Protein AF-A0A1Z1WR73-F1 (afdb_monomer_lite)

Secondary structure (DSSP, 8-state):
----S----B--EEETTEEEE-PBPPTTS-TTT---SS-----SS--HHHHHHHHHHHHH---SS-----------HHHHHHHHHHHHHHHHHHHHHHHHHHHHHHHHHHHHHHHHHHHHHHHHHHHHHHTT----HHHHHHHHHHHHHHHHHHHHHHHHHHHHHHHHHHS-SSTTSTT----------PPPPPPP--------

Structure (mmCIF, N/CA/C/O backbone):
data_AF-A0A1Z1WR73-F1
#
_entry.id   AF-A0A1Z1WR73-F1
#
loop_
_atom_site.group_PDB
_atom_site.id
_atom_site.type_symbol
_atom_site.label_atom_id
_atom_site.label_alt_id
_atom_site.label_comp_id
_atom_site.label_asym_id
_atom_site.label_entity_id
_atom_site.label_seq_id
_atom_site.pdbx_PDB_ins_code
_atom_site.Cartn_x
_atom_site.Cartn_y
_atom_site.Cartn_z
_atom_site.occupancy
_atom_site.B_iso_or_equiv
_atom_site.auth_seq_id
_atom_site.auth_comp_id
_atom_site.auth_asym_id
_atom_site.auth_atom_id
_atom_site.pdbx_PDB_model_num
ATOM 1 N N . MET A 1 1 ? -44.152 3.323 48.219 1.00 34.50 1 MET A N 1
ATOM 2 C CA . MET A 1 1 ? -44.932 2.069 48.330 1.00 34.50 1 MET A CA 1
ATOM 3 C C . MET A 1 1 ? -43.983 0.937 48.699 1.00 34.50 1 MET A C 1
ATOM 5 O O . MET A 1 1 ? -43.088 0.639 47.923 1.00 34.50 1 MET A O 1
ATOM 9 N N . ARG A 1 2 ? -44.115 0.376 49.908 1.00 41.53 2 ARG A N 1
ATOM 10 C CA . ARG A 1 2 ? -43.398 -0.833 50.347 1.00 41.53 2 ARG A CA 1
ATOM 11 C C . ARG A 1 2 ? -44.142 -2.055 49.806 1.00 41.53 2 ARG A C 1
ATOM 13 O O . ARG A 1 2 ? -45.335 -2.171 50.062 1.00 41.53 2 ARG A O 1
ATOM 20 N N . ALA A 1 3 ? -43.446 -2.950 49.111 1.00 36.38 3 ALA A N 1
ATOM 21 C CA . ALA A 1 3 ? -43.936 -4.287 48.792 1.00 36.38 3 ALA A CA 1
ATOM 22 C C . ALA A 1 3 ? -43.135 -5.305 49.616 1.00 36.38 3 ALA A C 1
ATOM 24 O O . ALA A 1 3 ? -41.906 -5.333 49.559 1.00 36.38 3 ALA A O 1
ATOM 25 N N . ALA A 1 4 ? -43.837 -6.099 50.419 1.00 39.69 4 ALA A N 1
ATOM 26 C CA . ALA A 1 4 ? -43.298 -7.245 51.139 1.00 39.69 4 ALA A CA 1
ATOM 27 C C . ALA A 1 4 ? -43.519 -8.517 50.302 1.00 39.69 4 ALA A C 1
ATOM 29 O O . ALA A 1 4 ? -44.602 -8.675 49.745 1.00 39.69 4 ALA A O 1
ATOM 30 N N . GLY A 1 5 ? -42.537 -9.434 50.265 1.00 36.72 5 GLY A N 1
ATOM 31 C CA . GLY A 1 5 ? -42.826 -10.843 49.944 1.00 36.72 5 GLY A CA 1
ATOM 32 C C . GLY A 1 5 ? -41.921 -11.604 48.966 1.00 36.72 5 GLY A C 1
ATOM 33 O O . GLY A 1 5 ? -42.451 -12.291 48.106 1.00 36.72 5 GLY A O 1
ATOM 34 N N . ARG A 1 6 ? -40.592 -11.505 49.107 1.00 37.00 6 ARG A N 1
ATOM 35 C CA . ARG A 1 6 ? -39.539 -12.539 48.907 1.00 37.00 6 ARG A CA 1
ATOM 36 C C . ARG A 1 6 ? -38.231 -11.762 48.821 1.00 37.00 6 ARG A C 1
ATOM 38 O O . ARG A 1 6 ? -37.952 -11.139 47.804 1.00 37.00 6 ARG A O 1
ATOM 45 N N . ALA A 1 7 ? -37.474 -11.696 49.914 1.00 48.28 7 ALA A N 1
ATOM 46 C CA . ALA A 1 7 ? -36.213 -10.960 49.942 1.00 48.28 7 ALA A CA 1
ATOM 47 C C . ALA A 1 7 ? -35.139 -11.743 49.171 1.00 48.28 7 ALA A C 1
ATOM 49 O O . ALA A 1 7 ? -34.208 -12.292 49.757 1.00 48.28 7 ALA A O 1
ATOM 50 N N . GLU A 1 8 ? -35.285 -11.835 47.850 1.00 59.50 8 GLU A N 1
ATOM 51 C CA . GLU A 1 8 ? -34.163 -12.157 46.985 1.00 59.50 8 GLU A CA 1
ATOM 52 C C . GLU A 1 8 ? -33.174 -11.013 47.146 1.00 59.50 8 GLU A C 1
ATOM 54 O O . GLU A 1 8 ? -33.384 -9.895 46.676 1.00 59.50 8 GLU A O 1
ATOM 59 N N . ARG A 1 9 ? -32.139 -11.277 47.940 1.00 66.56 9 ARG A N 1
ATOM 60 C CA . ARG A 1 9 ? -31.030 -10.361 48.168 1.00 66.56 9 ARG A CA 1
ATOM 61 C C . ARG A 1 9 ? -30.453 -10.056 46.796 1.00 66.56 9 ARG A C 1
ATOM 63 O O . ARG A 1 9 ? -29.933 -10.962 46.163 1.00 66.56 9 ARG A O 1
ATOM 70 N N . ARG A 1 10 ? -30.602 -8.829 46.312 1.00 72.06 10 ARG A N 1
ATOM 71 C CA . ARG A 1 10 ? -30.098 -8.394 45.008 1.00 72.06 10 ARG A CA 1
ATOM 72 C C . ARG A 1 10 ? -29.261 -7.146 45.208 1.00 72.06 10 ARG A C 1
ATOM 74 O O . ARG A 1 10 ? -29.621 -6.287 46.012 1.00 72.06 10 ARG A O 1
ATOM 81 N N . VAL A 1 11 ? -28.147 -7.058 44.496 1.00 72.44 11 VAL A N 1
ATOM 82 C CA . VAL A 1 11 ? -27.264 -5.887 44.526 1.00 72.44 11 VAL A CA 1
ATOM 83 C C . VAL A 1 11 ? -27.417 -5.177 43.196 1.00 72.44 11 VAL A C 1
ATOM 85 O O . VAL A 1 11 ? -27.107 -5.753 42.161 1.00 72.44 11 VAL A O 1
ATOM 88 N N . ALA A 1 12 ? -27.933 -3.949 43.215 1.00 75.25 12 ALA A N 1
ATOM 89 C CA . ALA A 1 12 ? -28.059 -3.145 42.007 1.00 75.25 12 ALA A CA 1
ATOM 90 C C . ALA A 1 12 ? -26.709 -2.503 41.662 1.00 75.25 12 ALA A C 1
ATOM 92 O O . ALA A 1 12 ? -26.135 -1.773 42.468 1.00 75.25 12 ALA A O 1
ATOM 93 N N . ILE A 1 13 ? -26.229 -2.767 40.452 1.00 73.69 13 ILE A N 1
ATOM 94 C CA . ILE A 1 13 ? -25.059 -2.136 39.849 1.00 73.69 13 ILE A CA 1
ATOM 95 C C . ILE A 1 13 ? -25.576 -0.958 39.027 1.00 73.69 13 ILE A C 1
ATOM 97 O O . ILE A 1 13 ? -26.294 -1.141 38.039 1.00 73.69 13 ILE A O 1
ATOM 101 N N . VAL A 1 14 ? -25.250 0.250 39.475 1.00 77.12 14 VAL A N 1
ATOM 102 C CA . VAL A 1 14 ? -25.703 1.504 38.870 1.00 77.12 14 VAL A CA 1
ATOM 103 C C . VAL A 1 14 ? -24.523 2.170 38.180 1.00 77.12 14 VAL A C 1
ATOM 105 O O . VAL A 1 14 ? -23.493 2.387 38.813 1.00 77.12 14 VAL A O 1
ATOM 108 N N . LEU A 1 15 ? -24.692 2.505 36.904 1.00 74.69 15 LEU A N 1
ATOM 109 C CA . LEU A 1 15 ? -23.742 3.289 36.121 1.00 74.69 15 LEU A CA 1
ATOM 110 C C . LEU A 1 15 ? -24.461 4.555 35.651 1.00 74.69 15 LEU A C 1
ATOM 112 O O . LEU A 1 15 ? -25.547 4.463 35.080 1.00 74.69 15 LEU A O 1
ATOM 116 N N . ASP A 1 16 ? -23.911 5.725 35.975 1.00 74.62 16 ASP A N 1
ATOM 117 C CA . ASP A 1 16 ? -24.470 7.039 35.615 1.00 74.62 16 ASP A CA 1
ATOM 118 C C . ASP A 1 16 ? -25.960 7.212 35.977 1.00 74.62 16 ASP A C 1
ATOM 120 O O . ASP A 1 16 ? -26.761 7.774 35.234 1.00 74.62 16 ASP A O 1
ATOM 124 N N . GLY A 1 17 ? -26.364 6.674 37.134 1.00 74.56 17 GLY A N 1
ATOM 125 C CA . GLY A 1 17 ? -27.748 6.732 37.618 1.00 74.56 17 GLY A CA 1
ATOM 126 C C . GLY A 1 17 ? -28.708 5.717 36.981 1.00 74.56 17 GLY A C 1
ATOM 127 O O . GLY A 1 17 ? -29.866 5.643 37.394 1.00 74.56 17 GLY A O 1
ATOM 128 N N . LYS A 1 18 ? -28.248 4.887 36.035 1.00 75.25 18 LYS A N 1
ATOM 129 C CA . LYS A 1 18 ? -29.030 3.807 35.419 1.00 75.25 18 LYS A CA 1
ATOM 130 C C . LYS A 1 18 ? -28.641 2.448 36.001 1.00 75.25 18 LYS A C 1
ATOM 132 O O . LYS A 1 18 ? -27.466 2.101 36.078 1.00 75.25 18 LYS A O 1
ATOM 137 N N . VAL A 1 19 ? -29.633 1.652 36.400 1.00 76.75 19 VAL A N 1
ATOM 138 C CA . VAL A 1 19 ? -29.406 0.269 36.852 1.00 76.75 19 VAL A CA 1
ATOM 139 C C . VAL A 1 19 ? -29.045 -0.583 35.633 1.00 76.75 19 VAL A C 1
ATOM 141 O O . VAL A 1 19 ? -29.893 -0.799 34.770 1.00 76.75 19 VAL A O 1
ATOM 144 N N . ILE A 1 20 ? -27.793 -1.043 35.556 1.00 75.81 20 ILE A N 1
ATOM 145 C CA . ILE A 1 20 ? -27.298 -1.911 34.473 1.00 75.81 20 ILE A CA 1
ATOM 146 C C . ILE A 1 20 ? -27.651 -3.369 34.770 1.00 75.81 20 ILE A C 1
ATOM 148 O O . ILE A 1 20 ? -28.111 -4.095 33.895 1.00 75.81 20 ILE A O 1
ATOM 152 N N . SER A 1 21 ? -27.471 -3.804 36.019 1.00 71.81 21 SER A N 1
ATOM 153 C CA . SER A 1 21 ? -27.856 -5.148 36.443 1.00 71.81 21 SER A CA 1
ATOM 154 C C . SER A 1 21 ? -28.183 -5.196 37.930 1.00 71.81 21 SER A C 1
ATOM 156 O O . SER A 1 21 ? -27.634 -4.433 38.721 1.00 71.81 21 SER A O 1
ATOM 158 N N . ALA A 1 22 ? -29.083 -6.098 38.314 1.00 76.31 22 ALA A N 1
ATOM 159 C CA . ALA A 1 22 ? -29.453 -6.349 39.704 1.00 76.31 22 ALA A CA 1
ATOM 160 C C . ALA A 1 22 ? -29.429 -7.860 40.008 1.00 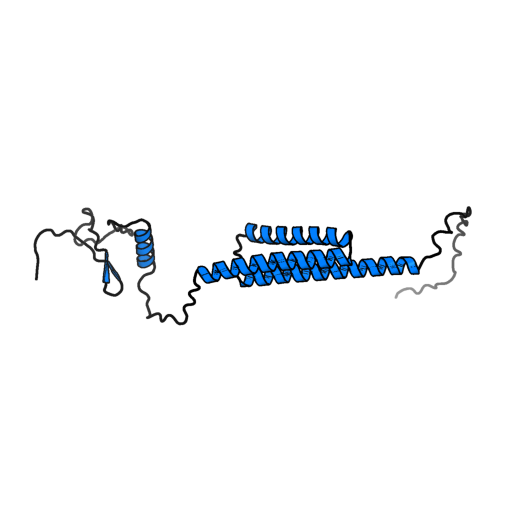76.31 22 ALA A C 1
ATOM 162 O O . ALA A 1 22 ? -30.488 -8.446 40.269 1.00 76.31 22 ALA A O 1
ATOM 163 N N . PRO A 1 23 ? -28.250 -8.510 39.922 1.00 71.75 23 PRO A N 1
ATOM 164 C CA . PRO A 1 23 ? -28.107 -9.941 40.163 1.00 71.75 23 PRO A CA 1
ATOM 165 C C . PRO A 1 23 ? -28.484 -10.316 41.599 1.00 71.75 23 PRO A C 1
ATOM 167 O O . PRO A 1 23 ? -28.329 -9.531 42.543 1.00 71.75 23 PRO A O 1
ATOM 170 N N . GLY A 1 24 ? -28.968 -11.547 41.756 1.00 70.81 24 GLY A N 1
ATOM 171 C CA . GLY A 1 24 ? -29.190 -12.162 43.061 1.00 70.81 24 GLY A CA 1
ATOM 172 C C . GLY A 1 24 ? -27.869 -12.483 43.759 1.00 70.81 24 GLY A C 1
ATOM 173 O O . GLY A 1 24 ? -26.918 -12.944 43.140 1.00 70.81 24 GLY A O 1
ATOM 174 N N . VAL A 1 25 ? -27.813 -12.249 45.064 1.00 69.31 25 VAL A N 1
ATOM 175 C CA . VAL A 1 25 ? -26.710 -12.637 45.939 1.00 69.31 25 VAL A CA 1
ATOM 176 C C . VAL A 1 25 ? -26.882 -14.108 46.296 1.00 69.31 25 VAL A C 1
ATOM 178 O O . VAL A 1 25 ? -27.937 -14.510 46.796 1.00 69.31 25 VAL A O 1
ATOM 181 N N . ASN A 1 26 ? -25.830 -14.895 46.070 1.00 68.50 26 ASN A N 1
ATOM 182 C CA . ASN A 1 26 ? -25.812 -16.323 46.375 1.00 68.50 26 ASN A CA 1
ATOM 183 C C . ASN A 1 26 ? -26.176 -16.604 47.840 1.00 68.50 26 ASN A C 1
ATOM 185 O O . ASN A 1 26 ? -25.876 -15.821 48.749 1.00 68.50 26 ASN A O 1
ATOM 189 N N . ALA A 1 27 ? -26.820 -17.754 48.061 1.00 65.25 27 ALA A N 1
ATOM 190 C CA . ALA A 1 27 ? -27.338 -18.147 49.367 1.00 65.25 27 ALA A CA 1
ATOM 191 C C . ALA A 1 27 ? -26.253 -18.173 50.461 1.00 65.25 27 ALA A C 1
ATOM 193 O O . ALA A 1 27 ? -26.543 -17.800 51.600 1.00 65.25 27 ALA A O 1
ATOM 194 N N . ASP A 1 28 ? -25.022 -18.518 50.072 1.00 67.75 28 ASP A N 1
ATOM 195 C CA . ASP A 1 28 ? -23.854 -18.722 50.937 1.00 67.75 28 ASP A CA 1
ATOM 196 C C . ASP A 1 28 ? -23.297 -17.442 51.577 1.00 67.75 28 ASP A C 1
ATOM 198 O O . ASP A 1 28 ? -22.607 -17.500 52.596 1.00 67.75 28 ASP A O 1
ATOM 202 N N . VAL A 1 29 ? -23.610 -16.263 51.029 1.00 68.06 29 VAL A N 1
ATOM 203 C CA . VAL A 1 29 ? -23.158 -14.987 51.600 1.00 68.06 29 VAL A CA 1
ATOM 204 C C . VAL A 1 29 ? -24.015 -14.667 52.824 1.00 68.06 29 VAL A C 1
ATOM 206 O O . VAL A 1 29 ? -25.217 -14.446 52.699 1.00 68.06 29 VAL A O 1
ATOM 209 N N . ARG A 1 30 ? -23.439 -14.634 54.031 1.00 64.62 30 ARG A N 1
ATOM 210 C CA . ARG A 1 30 ? -24.195 -14.324 55.260 1.00 64.62 30 ARG A CA 1
ATOM 211 C C . ARG A 1 30 ? -24.549 -12.836 55.354 1.00 64.62 30 ARG A C 1
ATOM 213 O O . ARG A 1 30 ? -23.755 -11.965 55.002 1.00 64.62 30 ARG A O 1
ATOM 220 N N . CYS A 1 31 ? -25.743 -12.534 55.866 1.00 61.00 31 CYS A N 1
ATOM 221 C CA . CYS A 1 31 ? -26.166 -11.157 56.130 1.00 61.00 31 CYS A CA 1
ATOM 222 C C . CYS A 1 31 ? -25.224 -10.489 57.148 1.00 61.00 31 CYS A C 1
ATOM 224 O O . CYS A 1 31 ? -24.938 -11.070 58.191 1.00 61.00 31 CYS A O 1
ATOM 226 N N . GLY A 1 32 ? -24.753 -9.276 56.844 1.00 62.81 32 GLY A N 1
ATOM 227 C CA . GLY A 1 32 ? -23.896 -8.481 57.734 1.00 62.81 32 GLY A CA 1
ATOM 228 C C . GLY A 1 32 ? -22.396 -8.807 57.702 1.00 62.81 32 GLY A C 1
ATOM 229 O O . GLY A 1 32 ? -21.633 -8.076 58.320 1.00 62.81 32 GLY A O 1
ATOM 230 N N . ALA A 1 33 ? -21.960 -9.846 56.977 1.00 62.50 33 ALA A N 1
ATOM 231 C CA . ALA A 1 33 ? -20.548 -10.253 56.931 1.00 62.50 33 ALA A CA 1
ATOM 232 C C . ALA A 1 33 ? -19.769 -9.725 55.707 1.00 62.50 33 ALA A C 1
ATOM 234 O O . ALA A 1 33 ? -18.543 -9.769 55.700 1.00 62.50 33 ALA A O 1
ATOM 235 N N . GLY A 1 34 ? -20.455 -9.206 54.680 1.00 61.81 34 GLY A N 1
ATOM 236 C CA . GLY A 1 34 ? -19.824 -8.873 53.397 1.00 61.81 34 GLY A CA 1
ATOM 237 C C . GLY A 1 34 ? -19.271 -10.114 52.676 1.00 61.81 34 GLY A C 1
ATOM 238 O O . GLY A 1 34 ? -19.284 -11.224 53.206 1.00 61.81 34 GLY A O 1
ATOM 239 N N . ILE A 1 35 ? -18.813 -9.955 51.434 1.00 67.94 35 ILE A N 1
ATOM 240 C CA . ILE A 1 35 ? -18.142 -11.041 50.705 1.00 67.94 35 ILE A CA 1
ATOM 241 C C . ILE A 1 35 ? -16.672 -11.052 51.139 1.00 67.94 35 ILE A C 1
ATOM 243 O O . ILE A 1 35 ? -15.861 -10.254 50.671 1.00 67.94 35 ILE A O 1
ATOM 247 N N . THR A 1 36 ? -16.325 -11.941 52.066 1.00 61.09 36 THR A N 1
ATOM 248 C CA . THR A 1 36 ? -14.961 -12.107 52.582 1.00 61.09 36 THR A CA 1
ATOM 249 C C . THR A 1 36 ? -14.205 -13.125 51.728 1.00 61.09 36 THR A C 1
ATOM 251 O O . THR A 1 36 ? -14.244 -14.321 52.001 1.00 61.09 36 THR A O 1
ATOM 254 N N . GLY A 1 37 ? -13.562 -12.671 50.651 1.00 67.19 37 GLY A N 1
ATOM 255 C CA . GLY A 1 37 ? -12.822 -13.580 49.762 1.00 67.19 37 GLY A CA 1
ATOM 256 C C . GLY A 1 37 ? -12.099 -12.942 48.578 1.00 67.19 37 GLY A C 1
ATOM 257 O O . GLY A 1 37 ? -11.611 -13.665 47.716 1.00 67.19 37 GLY A O 1
ATOM 258 N N . GLY A 1 38 ? -12.061 -11.607 48.484 1.00 70.62 38 GLY A N 1
ATOM 259 C CA . GLY A 1 38 ? -11.378 -10.884 47.400 1.00 70.62 38 GLY A CA 1
ATOM 260 C C . GLY A 1 38 ? -11.938 -11.119 45.988 1.00 70.62 38 GLY A C 1
ATOM 261 O O . GLY A 1 38 ? -11.458 -10.514 45.037 1.00 70.62 38 GLY A O 1
ATOM 262 N N . SER A 1 39 ? -12.956 -11.968 45.836 1.00 69.38 39 SER A N 1
ATOM 263 C CA . SER A 1 39 ? -13.603 -12.305 44.572 1.00 69.38 39 SER A CA 1
ATOM 264 C C . SER A 1 39 ? -15.115 -12.202 44.729 1.00 69.38 39 SER A C 1
ATOM 266 O O . SER A 1 39 ? -15.682 -12.553 45.761 1.00 69.38 39 SER A O 1
ATOM 268 N N . THR A 1 40 ? -15.771 -11.650 43.713 1.00 72.81 40 THR A N 1
ATOM 269 C CA . THR A 1 40 ? -17.228 -11.520 43.643 1.00 72.81 40 THR A CA 1
ATOM 270 C C . THR A 1 40 ? -17.661 -12.042 42.284 1.00 72.81 40 THR A C 1
ATOM 272 O O . THR A 1 40 ? -17.079 -11.665 41.269 1.00 72.81 40 THR A O 1
ATOM 275 N N . GLN A 1 41 ? -18.656 -12.924 42.263 1.00 73.62 41 GLN A N 1
ATOM 276 C CA . GLN A 1 41 ? -19.205 -13.476 41.031 1.00 73.62 41 GLN A CA 1
ATOM 277 C C . GLN A 1 41 ? -20.569 -12.847 40.764 1.00 73.62 41 GLN A C 1
ATOM 279 O O . GLN A 1 41 ? -21.441 -12.847 41.630 1.00 73.62 41 GLN A O 1
ATOM 284 N N . ILE A 1 42 ? -20.732 -12.296 39.565 1.00 74.50 42 ILE A N 1
ATOM 285 C CA . ILE A 1 42 ? -21.979 -11.698 39.092 1.00 74.50 42 ILE A CA 1
ATOM 286 C C . ILE A 1 42 ? -22.657 -12.755 38.222 1.00 74.50 42 ILE A C 1
ATOM 288 O O . ILE A 1 42 ? -22.108 -13.158 37.200 1.00 74.50 42 ILE A O 1
ATOM 292 N N . THR A 1 43 ? -23.824 -13.234 38.642 1.00 71.56 43 THR A N 1
ATOM 293 C CA . THR A 1 43 ? -24.614 -14.237 37.916 1.00 71.56 43 THR A CA 1
ATOM 294 C C . THR A 1 43 ? -25.895 -13.607 37.368 1.00 71.56 43 THR A C 1
ATOM 296 O O . THR A 1 43 ? -26.546 -12.804 38.034 1.00 71.56 43 THR A O 1
ATOM 299 N N . GLY A 1 44 ? -26.255 -13.942 36.129 1.00 73.31 44 GLY A N 1
ATOM 300 C CA . GLY A 1 44 ? -27.407 -13.382 35.420 1.00 73.31 44 GLY A CA 1
ATOM 301 C C . GLY A 1 44 ? -27.561 -13.998 34.029 1.00 73.31 44 GLY A C 1
ATOM 302 O O . GLY A 1 44 ? -26.733 -14.810 33.622 1.00 73.31 44 GLY A O 1
ATOM 303 N N . GLY A 1 45 ? -28.617 -13.626 33.306 1.00 76.38 45 GLY A N 1
ATOM 304 C CA . GLY A 1 45 ? -28.856 -14.061 31.924 1.00 76.38 45 GLY A CA 1
ATOM 305 C C . GLY A 1 45 ? -28.088 -13.223 30.902 1.00 76.38 45 GLY A C 1
ATOM 306 O O . GLY A 1 45 ? -28.717 -12.669 30.011 1.00 76.38 45 GLY A O 1
ATOM 307 N N . PHE A 1 46 ? -26.777 -13.065 31.088 1.00 78.50 46 PHE A N 1
ATOM 308 C CA . PHE A 1 46 ? -25.921 -12.313 30.168 1.00 78.50 46 PHE A CA 1
ATOM 309 C C . PHE A 1 46 ? -25.454 -13.203 29.017 1.00 78.50 46 PHE A C 1
ATOM 311 O O . PHE A 1 46 ? -25.135 -14.374 29.240 1.00 78.50 46 PHE A O 1
ATOM 318 N N . ASP A 1 47 ? -25.346 -12.632 27.821 1.00 85.94 47 ASP A N 1
ATOM 319 C CA . ASP A 1 47 ? -24.575 -13.238 26.734 1.00 85.94 47 ASP A CA 1
ATOM 320 C C . ASP A 1 47 ? -23.053 -13.054 26.947 1.00 85.94 47 ASP A C 1
ATOM 322 O O . ASP A 1 47 ? -22.617 -12.229 27.758 1.00 85.94 47 ASP A O 1
ATOM 326 N N . GLU A 1 48 ? -22.213 -13.810 26.231 1.00 86.81 48 GLU A N 1
ATOM 327 C CA . GLU A 1 48 ? -20.748 -13.733 26.375 1.00 86.81 48 GLU A CA 1
ATOM 328 C C . GLU A 1 48 ? -20.208 -12.317 26.096 1.00 86.81 48 GLU A C 1
ATOM 330 O O . GLU A 1 48 ? -19.302 -11.846 26.793 1.00 86.81 48 GLU A O 1
ATOM 335 N N . GLY A 1 49 ? -20.777 -11.624 25.101 1.00 86.81 49 GLY A N 1
ATOM 336 C CA . GLY A 1 49 ? -20.421 -10.240 24.777 1.00 86.81 49 GLY A CA 1
ATOM 337 C C . GLY A 1 49 ? -20.770 -9.269 25.906 1.00 86.81 49 GLY A C 1
ATOM 338 O O . GLY A 1 49 ? -19.904 -8.543 26.392 1.00 86.81 49 GLY A O 1
ATOM 339 N N . GLU A 1 50 ? -22.008 -9.328 26.402 1.00 82.69 50 GLU A N 1
ATOM 340 C CA . GLU A 1 50 ? -22.478 -8.471 27.500 1.00 82.69 50 GLU A CA 1
ATOM 341 C C . GLU A 1 50 ? -21.685 -8.694 28.793 1.00 82.69 50 GLU A C 1
ATOM 343 O O . GLU A 1 50 ? -21.377 -7.741 29.513 1.00 82.69 50 GLU A O 1
ATOM 348 N N . ALA A 1 51 ? -21.314 -9.943 29.091 1.00 85.31 51 ALA A N 1
ATOM 349 C CA . ALA A 1 51 ? -20.501 -10.268 30.257 1.00 85.31 51 ALA A CA 1
ATOM 350 C C . ALA A 1 51 ? -19.092 -9.651 30.170 1.00 85.31 51 ALA A C 1
ATOM 352 O O . ALA A 1 51 ? -18.571 -9.169 31.182 1.00 85.31 51 ALA A O 1
ATOM 353 N N . LYS A 1 52 ? -18.478 -9.634 28.976 1.00 87.12 52 LYS A N 1
ATOM 354 C CA . LYS A 1 52 ? -17.172 -8.992 28.734 1.00 87.12 52 LYS A CA 1
ATOM 355 C C . LYS A 1 52 ? -17.252 -7.475 28.874 1.00 87.12 52 LYS A C 1
ATOM 357 O O . LYS A 1 52 ? -16.396 -6.898 29.546 1.00 87.12 52 LYS A O 1
ATOM 362 N N . ASP A 1 53 ? -18.286 -6.854 28.316 1.00 86.81 53 ASP A N 1
ATOM 363 C CA . ASP A 1 53 ? -18.485 -5.406 28.398 1.00 86.81 53 ASP A CA 1
ATOM 364 C C . ASP A 1 53 ? -18.739 -4.958 29.841 1.00 86.81 53 ASP A C 1
ATOM 366 O O . ASP A 1 53 ? -18.083 -4.038 30.337 1.00 86.81 53 ASP A O 1
ATOM 370 N N . LEU A 1 54 ? -19.610 -5.662 30.574 1.00 83.06 54 LEU A N 1
ATOM 371 C CA . LEU A 1 54 ? -19.853 -5.386 31.990 1.00 83.06 54 LEU A CA 1
ATOM 372 C C . LEU A 1 54 ? -18.575 -5.561 32.823 1.00 83.06 54 LEU A C 1
ATOM 374 O O . LEU A 1 54 ? -18.286 -4.740 33.694 1.00 83.06 54 LEU A O 1
ATOM 378 N N . ALA A 1 55 ? -17.776 -6.595 32.543 1.00 83.19 55 ALA A N 1
ATOM 379 C CA . ALA A 1 55 ? -16.497 -6.799 33.214 1.00 83.19 55 ALA A CA 1
ATOM 380 C C . ALA A 1 55 ? -15.492 -5.674 32.915 1.00 83.19 55 ALA A C 1
ATOM 382 O O . ALA A 1 55 ? -14.758 -5.269 33.817 1.00 83.19 55 ALA A O 1
ATOM 383 N N . ALA A 1 56 ? -15.456 -5.159 31.682 1.00 85.56 56 ALA A N 1
ATOM 384 C CA . ALA A 1 56 ? -14.608 -4.031 31.307 1.00 85.56 56 ALA A CA 1
ATOM 385 C C . ALA A 1 56 ? -15.032 -2.742 32.026 1.00 85.56 56 ALA A C 1
ATOM 387 O O . ALA A 1 56 ? -14.179 -2.054 32.583 1.00 85.56 56 ALA A O 1
ATOM 388 N N . LEU A 1 57 ? -16.336 -2.462 32.098 1.00 81.62 57 LEU A N 1
ATOM 389 C CA . LEU A 1 57 ? -16.886 -1.299 32.803 1.00 81.62 57 LEU A CA 1
ATOM 390 C C . LEU A 1 57 ? -16.602 -1.350 34.312 1.00 81.62 57 LEU A C 1
ATOM 392 O O . LEU A 1 57 ? -16.125 -0.375 34.889 1.00 81.62 57 LEU A O 1
ATOM 396 N N . VAL A 1 58 ? -16.826 -2.502 34.954 1.00 81.88 58 VAL A N 1
ATOM 397 C CA . VAL A 1 58 ? -16.561 -2.676 36.394 1.00 81.88 58 VAL A CA 1
ATOM 398 C C . VAL A 1 58 ? -15.061 -2.582 36.706 1.00 81.88 58 VAL A C 1
ATOM 400 O O . VAL A 1 58 ? -14.692 -2.017 37.733 1.00 81.88 58 VAL A O 1
ATOM 403 N N . LYS A 1 59 ? -14.186 -3.086 35.820 1.00 80.00 59 LYS A N 1
ATOM 404 C CA . LYS A 1 59 ? -12.724 -2.932 35.950 1.00 80.00 59 LYS A CA 1
ATOM 405 C C . LYS A 1 59 ? -12.245 -1.505 35.681 1.00 80.00 59 LYS A C 1
ATOM 407 O O . LYS A 1 59 ? -11.266 -1.087 36.291 1.00 80.00 59 LYS A O 1
ATOM 412 N N . GLY A 1 60 ? -12.899 -0.791 34.765 1.00 78.81 60 GLY A N 1
ATOM 413 C CA . GLY A 1 60 ? -12.567 0.586 34.395 1.00 78.81 60 GLY A CA 1
ATOM 414 C C . GLY A 1 60 ? -12.884 1.603 35.492 1.00 78.81 60 GLY A C 1
ATOM 415 O O . GLY A 1 60 ? -12.223 2.635 35.570 1.00 78.81 60 GLY A O 1
ATOM 416 N N . GLY A 1 61 ? -13.834 1.283 36.377 1.00 75.38 61 GLY A N 1
ATOM 417 C CA . GLY A 1 61 ? -14.227 2.150 37.485 1.00 75.38 61 GLY A CA 1
ATOM 418 C C . GLY A 1 61 ? -14.944 3.424 37.023 1.00 75.38 61 GLY A C 1
ATOM 419 O O . GLY A 1 61 ? -15.235 3.614 35.844 1.00 75.38 61 GLY A O 1
ATOM 420 N N . ALA A 1 62 ? -15.262 4.304 37.973 1.00 75.44 62 ALA A N 1
ATOM 421 C CA . ALA A 1 62 ? -15.853 5.601 37.659 1.00 75.44 62 ALA A CA 1
ATOM 422 C C . ALA A 1 62 ? -14.764 6.568 37.175 1.00 75.44 62 ALA A C 1
ATOM 424 O O . ALA A 1 62 ? -13.735 6.721 37.838 1.00 75.44 62 ALA A O 1
ATOM 425 N N . LEU A 1 63 ? -14.993 7.238 36.042 1.00 73.00 63 LEU A N 1
ATOM 426 C CA . LEU A 1 63 ? -14.087 8.277 35.560 1.00 73.00 63 LEU A CA 1
ATOM 427 C C . LEU A 1 63 ? -14.077 9.447 36.573 1.00 73.00 63 LEU A C 1
ATOM 429 O O . LEU A 1 63 ? -15.140 9.996 36.857 1.00 73.00 63 LEU A O 1
ATOM 433 N N . PRO A 1 64 ? -12.913 9.856 37.127 1.00 70.31 64 PRO A N 1
ATOM 434 C CA . PRO A 1 64 ? -12.832 10.894 38.169 1.00 70.31 64 PRO A CA 1
ATOM 435 C C . PRO A 1 64 ? -13.195 12.313 37.708 1.00 70.31 64 PRO A C 1
ATOM 437 O O . PRO A 1 64 ? -13.300 13.218 38.534 1.00 70.31 64 PRO A O 1
ATOM 440 N N . VAL A 1 65 ? -13.321 12.530 36.398 1.00 74.69 65 VAL A N 1
ATOM 441 C CA . VAL A 1 65 ? -13.526 13.839 35.777 1.00 74.69 65 VAL A CA 1
ATOM 442 C C . VAL A 1 65 ? -14.475 13.685 34.583 1.00 74.69 65 VAL A C 1
ATOM 444 O O . VAL A 1 65 ? -14.390 12.666 33.890 1.00 74.69 65 VAL A O 1
ATOM 447 N N . PRO A 1 66 ? -15.375 14.651 34.323 1.00 70.06 66 PRO A N 1
ATOM 448 C CA . PRO A 1 66 ? -16.147 14.666 33.085 1.00 70.06 66 PRO A CA 1
ATOM 449 C C . PRO A 1 66 ? -15.191 14.710 31.888 1.00 70.06 66 PRO A C 1
ATOM 451 O O . PRO A 1 66 ? -14.329 15.584 31.804 1.00 70.06 66 PRO A O 1
ATOM 454 N N . VAL A 1 67 ? -15.312 13.727 30.993 1.00 74.44 67 VAL A N 1
ATOM 455 C CA . VAL A 1 67 ? -14.524 13.652 29.760 1.00 74.44 67 VAL A CA 1
ATOM 456 C C . VAL A 1 67 ? -15.365 14.208 28.626 1.00 74.44 67 VAL A C 1
ATOM 458 O O . VAL A 1 67 ? -16.352 13.595 28.224 1.00 74.44 67 VAL A O 1
ATOM 461 N N . ASP A 1 68 ? -14.944 15.349 28.095 1.00 76.69 68 ASP A N 1
ATOM 462 C CA . ASP A 1 68 ? -15.491 15.885 26.857 1.00 76.69 68 ASP A CA 1
ATOM 463 C C . ASP A 1 68 ? -14.770 15.251 25.663 1.00 76.69 68 ASP A C 1
ATOM 465 O O . ASP A 1 68 ? -13.538 15.199 25.597 1.00 76.69 68 ASP A O 1
ATOM 469 N N . VAL A 1 69 ? -15.541 14.750 24.700 1.00 72.56 69 VAL A N 1
ATOM 470 C CA . VAL A 1 69 ? -14.993 14.204 23.454 1.00 72.56 69 VAL A CA 1
ATOM 471 C C . VAL A 1 69 ? -14.563 15.374 22.571 1.00 72.56 69 VAL A C 1
ATOM 473 O O . VAL A 1 69 ? -15.391 16.007 21.922 1.00 72.56 69 VAL A O 1
ATOM 476 N N . VAL A 1 70 ? -13.262 15.675 22.566 1.00 77.94 70 VAL A N 1
ATOM 477 C CA . VAL A 1 70 ? -12.698 16.835 21.847 1.00 77.94 70 VAL A CA 1
ATOM 478 C C . VAL A 1 70 ? -12.734 16.643 20.327 1.00 77.94 70 VAL A C 1
ATOM 480 O O . VAL A 1 70 ? -12.974 17.596 19.590 1.00 77.94 70 VAL A O 1
ATOM 483 N N . GLU A 1 71 ? -12.533 15.416 19.841 1.00 66.31 71 GLU A N 1
ATOM 484 C CA . GLU A 1 71 ? -12.619 15.099 18.413 1.00 66.31 71 GLU A CA 1
ATOM 485 C C . GLU A 1 71 ? -12.893 13.601 18.216 1.00 66.31 71 GLU A C 1
ATOM 487 O O . GLU A 1 71 ? -12.134 12.752 18.683 1.00 66.31 71 GLU A O 1
ATOM 492 N N . GLN A 1 72 ? -13.971 13.263 17.504 1.00 73.00 72 GLN A N 1
ATOM 493 C CA . GLN A 1 72 ? -14.286 11.888 17.120 1.00 73.00 72 GLN A CA 1
ATOM 494 C C . GLN A 1 72 ? -14.211 11.759 15.599 1.00 73.00 72 GLN A C 1
ATOM 496 O O . GLN A 1 72 ? -15.091 12.219 14.873 1.00 73.00 72 GLN A O 1
ATOM 501 N N . ARG A 1 73 ? -13.153 11.110 15.102 1.00 69.75 73 ARG A N 1
ATOM 502 C CA . ARG A 1 73 ? -13.038 10.740 13.686 1.00 69.75 73 ARG A CA 1
ATOM 503 C C . ARG A 1 73 ? -13.570 9.336 13.469 1.00 69.75 73 ARG A C 1
ATOM 505 O O . ARG A 1 73 ? -12.822 8.362 13.480 1.00 69.75 73 ARG A O 1
ATOM 512 N N . THR A 1 74 ? -14.872 9.244 13.246 1.00 75.00 74 THR A N 1
ATOM 513 C CA . THR A 1 74 ? -15.494 8.004 12.785 1.00 75.00 74 THR A CA 1
ATOM 514 C C . THR A 1 74 ? -15.391 7.943 11.267 1.00 75.00 74 THR A C 1
ATOM 516 O O . THR A 1 74 ? -16.094 8.658 10.556 1.00 75.00 74 THR A O 1
ATOM 519 N N . VAL A 1 75 ? -14.498 7.097 10.760 1.00 76.75 75 VAL A N 1
ATOM 520 C CA . VAL A 1 75 ? -14.462 6.764 9.334 1.00 76.75 75 VAL A CA 1
ATOM 521 C C . VAL A 1 75 ? -15.435 5.625 9.057 1.00 76.75 75 VAL A C 1
ATOM 523 O O . VAL A 1 75 ? -15.400 4.582 9.708 1.00 76.75 75 VAL A O 1
ATOM 526 N N . GLY A 1 76 ? -16.333 5.848 8.098 1.00 81.44 76 GLY A N 1
ATOM 527 C CA . GLY A 1 76 ? -17.300 4.844 7.674 1.00 81.44 76 GLY A CA 1
ATOM 528 C C . GLY A 1 76 ? -16.607 3.659 6.983 1.00 81.44 76 GLY A C 1
ATOM 529 O O . GLY A 1 76 ? -15.687 3.885 6.192 1.00 81.44 76 GLY A O 1
ATOM 530 N N . PRO A 1 77 ? -17.060 2.409 7.206 1.00 80.88 77 PRO A N 1
ATOM 531 C CA . PRO A 1 77 ? -16.501 1.223 6.547 1.00 80.88 77 PRO A CA 1
ATOM 532 C C . PRO A 1 77 ? -16.493 1.316 5.012 1.00 80.88 77 PRO A C 1
ATOM 534 O O . PRO A 1 77 ? -15.611 0.765 4.357 1.00 80.88 77 PRO A O 1
ATOM 537 N N . THR A 1 78 ? -17.450 2.050 4.437 1.00 86.12 78 THR A N 1
ATOM 538 C CA . THR A 1 78 ? -17.577 2.269 2.990 1.00 86.12 78 THR A CA 1
ATOM 539 C C . THR A 1 78 ? -16.427 3.097 2.414 1.00 86.12 78 THR A C 1
ATOM 541 O O . THR A 1 78 ? -15.843 2.696 1.412 1.00 86.12 78 THR A O 1
ATOM 544 N N . LEU A 1 79 ? -16.024 4.184 3.085 1.00 82.62 79 LEU A N 1
ATOM 545 C CA . LEU A 1 79 ? -14.906 5.039 2.655 1.00 82.62 79 LEU A CA 1
ATOM 546 C C . LEU A 1 79 ? -13.573 4.280 2.665 1.00 82.62 79 LEU A C 1
ATOM 548 O O . LEU A 1 79 ? -12.727 4.486 1.797 1.00 82.62 79 LEU A O 1
ATOM 552 N N . GLY A 1 80 ? -13.390 3.375 3.632 1.00 84.31 80 GLY A N 1
ATOM 553 C CA . GLY A 1 80 ? -12.216 2.503 3.688 1.00 84.31 80 GLY A CA 1
ATOM 554 C C . GLY A 1 80 ? -12.174 1.508 2.527 1.00 84.31 80 GLY A C 1
ATOM 555 O O . GLY A 1 80 ? -11.136 1.357 1.885 1.00 84.31 80 GLY A O 1
ATOM 556 N N . ALA A 1 81 ? -13.302 0.861 2.223 1.00 85.56 81 ALA A N 1
ATOM 557 C CA . ALA A 1 81 ? -13.395 -0.089 1.117 1.00 85.56 81 ALA A CA 1
ATOM 558 C C . ALA A 1 81 ? -13.150 0.582 -0.247 1.00 85.56 81 ALA A C 1
ATOM 560 O O . ALA A 1 81 ? -12.388 0.059 -1.061 1.00 85.56 81 ALA A O 1
ATOM 561 N N . GLU A 1 82 ? -13.731 1.764 -0.470 1.00 88.50 82 GLU A N 1
ATOM 562 C CA . GLU A 1 82 ? -13.501 2.557 -1.683 1.00 88.50 82 GLU A CA 1
ATOM 563 C C . GLU A 1 82 ? -12.038 2.988 -1.814 1.00 88.50 82 GLU A C 1
ATOM 565 O O . GLU A 1 82 ? -11.447 2.849 -2.885 1.00 88.50 82 GLU A O 1
ATOM 570 N N . ALA A 1 83 ? -11.417 3.437 -0.719 1.00 86.56 83 ALA A N 1
ATOM 571 C CA . ALA A 1 83 ? -10.008 3.810 -0.716 1.00 86.56 83 ALA A CA 1
ATOM 572 C C . ALA A 1 83 ? -9.092 2.632 -1.075 1.00 86.56 83 ALA A C 1
ATOM 574 O O . ALA A 1 83 ? -8.155 2.798 -1.860 1.00 86.56 83 ALA A O 1
ATOM 575 N N . ILE A 1 84 ? -9.361 1.438 -0.538 1.00 86.38 84 ILE A N 1
ATOM 576 C CA . ILE A 1 84 ? -8.586 0.232 -0.853 1.00 86.38 84 ILE A CA 1
ATOM 577 C C . ILE A 1 84 ? -8.749 -0.115 -2.334 1.00 86.38 84 ILE A C 1
ATOM 579 O O . ILE A 1 84 ? -7.750 -0.285 -3.032 1.00 86.38 84 ILE A O 1
ATOM 583 N N . ALA A 1 85 ? -9.983 -0.156 -2.841 1.00 89.38 85 ALA A N 1
ATOM 584 C CA . ALA A 1 85 ? -10.254 -0.461 -4.243 1.00 89.38 85 ALA A CA 1
ATOM 585 C C . ALA A 1 85 ? -9.546 0.524 -5.188 1.00 89.38 85 ALA A C 1
ATOM 587 O O . ALA A 1 85 ? -8.803 0.096 -6.076 1.00 89.38 85 ALA A O 1
ATOM 588 N N . ALA A 1 86 ? -9.680 1.830 -4.939 1.00 89.50 86 ALA A N 1
ATOM 589 C CA . ALA A 1 86 ? -9.028 2.866 -5.734 1.00 89.50 86 ALA A CA 1
ATOM 590 C C . ALA A 1 86 ? -7.498 2.721 -5.715 1.00 89.50 86 ALA A C 1
ATOM 592 O O . ALA A 1 86 ? -6.848 2.805 -6.757 1.00 89.50 86 ALA A O 1
ATOM 593 N N . SER A 1 87 ? -6.923 2.423 -4.545 1.00 87.81 87 SER A N 1
ATOM 594 C CA . SER A 1 87 ? -5.479 2.221 -4.379 1.00 87.81 87 SER A CA 1
ATOM 595 C C . SER A 1 87 ? -4.981 0.998 -5.149 1.00 87.81 87 SER A C 1
ATOM 597 O O . SER A 1 87 ? -3.951 1.066 -5.817 1.00 87.81 87 SER A O 1
ATOM 599 N N . THR A 1 88 ? -5.718 -0.117 -5.101 1.00 88.62 88 THR A N 1
ATOM 600 C CA . THR A 1 88 ? -5.349 -1.331 -5.848 1.00 88.62 88 THR A CA 1
ATOM 601 C C . THR A 1 88 ? -5.411 -1.119 -7.359 1.00 88.62 88 THR A C 1
ATOM 603 O O . THR A 1 88 ? -4.490 -1.524 -8.067 1.00 88.62 88 THR A O 1
ATOM 606 N N . GLN A 1 89 ? -6.439 -0.429 -7.864 1.00 92.19 89 GLN A N 1
ATOM 607 C CA . GLN A 1 89 ? -6.542 -0.097 -9.286 1.00 92.19 89 GLN A CA 1
ATOM 608 C C . GLN A 1 89 ? -5.423 0.851 -9.727 1.00 92.19 89 GLN A C 1
ATOM 610 O O . GLN A 1 89 ? -4.777 0.597 -10.744 1.00 92.19 89 GLN A O 1
ATOM 615 N N . ALA A 1 90 ? -5.143 1.898 -8.946 1.00 90.38 90 ALA A N 1
ATOM 616 C CA . ALA A 1 90 ? -4.049 2.824 -9.221 1.00 90.38 90 ALA A CA 1
ATOM 617 C C . ALA A 1 90 ? -2.687 2.111 -9.245 1.00 90.38 90 ALA A C 1
ATOM 619 O O . ALA A 1 90 ? -1.887 2.355 -10.146 1.00 90.38 90 ALA A O 1
ATOM 620 N N . ALA A 1 91 ? -2.441 1.187 -8.309 1.00 87.25 91 ALA A N 1
ATOM 621 C CA . ALA A 1 91 ? -1.213 0.399 -8.266 1.00 87.25 91 ALA A CA 1
ATOM 622 C C . ALA A 1 91 ? -1.058 -0.512 -9.494 1.00 87.25 91 ALA A C 1
ATOM 624 O O . ALA A 1 91 ? 0.021 -0.561 -10.078 1.00 87.25 91 ALA A O 1
ATOM 625 N N . LEU A 1 92 ? -2.125 -1.197 -9.922 1.00 90.81 92 LEU A N 1
ATOM 626 C CA . LEU A 1 92 ? -2.093 -2.061 -11.108 1.00 90.81 92 LEU A CA 1
ATOM 627 C C . LEU A 1 92 ? -1.840 -1.264 -12.390 1.00 90.81 92 LEU A C 1
ATOM 629 O O . LEU A 1 92 ? -0.996 -1.650 -13.197 1.00 90.81 92 LEU A O 1
ATOM 633 N N . ILE A 1 93 ? -2.540 -0.139 -12.565 1.00 94.12 93 ILE A N 1
ATOM 634 C CA . ILE A 1 93 ? -2.359 0.736 -13.729 1.00 94.12 93 ILE A CA 1
ATOM 635 C C . ILE A 1 93 ? -0.952 1.342 -13.719 1.00 94.12 93 ILE A C 1
ATOM 637 O O . ILE A 1 93 ? -0.272 1.313 -14.743 1.00 94.12 93 ILE A O 1
ATOM 641 N N . GLY A 1 94 ? -0.487 1.837 -12.569 1.00 90.50 94 GLY A N 1
ATOM 642 C CA . GLY A 1 94 ? 0.858 2.389 -12.409 1.00 90.50 94 GLY A CA 1
ATOM 643 C C . GLY A 1 94 ? 1.945 1.365 -12.729 1.00 90.50 94 GLY A C 1
ATOM 644 O O . GLY A 1 94 ? 2.804 1.630 -13.564 1.00 90.50 94 GLY A O 1
ATOM 645 N N . LEU A 1 95 ? 1.857 0.162 -12.151 1.00 89.81 95 LEU A N 1
ATOM 646 C CA . LEU A 1 95 ? 2.784 -0.935 -12.429 1.00 89.81 95 LEU A CA 1
ATOM 647 C C . LEU A 1 95 ? 2.805 -1.281 -13.923 1.00 89.81 95 LEU A C 1
ATOM 649 O O . LEU A 1 95 ? 3.882 -1.426 -14.495 1.00 89.81 95 LEU A O 1
ATOM 653 N N . ALA A 1 96 ? 1.638 -1.391 -14.564 1.00 92.88 96 ALA A N 1
ATOM 654 C CA . ALA A 1 96 ? 1.540 -1.721 -15.982 1.00 92.88 96 ALA A CA 1
ATOM 655 C C . ALA A 1 96 ? 2.153 -0.632 -16.877 1.00 92.88 96 ALA A C 1
ATOM 657 O O . ALA A 1 96 ? 2.911 -0.949 -17.793 1.00 92.88 96 ALA A O 1
ATOM 658 N N . LEU A 1 97 ? 1.869 0.645 -16.600 1.00 93.12 97 LEU A N 1
ATOM 659 C CA . LEU A 1 97 ? 2.436 1.769 -17.347 1.00 93.12 97 LEU A CA 1
ATOM 660 C C . LEU A 1 97 ? 3.955 1.855 -17.170 1.00 93.12 97 LEU A C 1
ATOM 662 O O . LEU A 1 97 ? 4.674 2.005 -18.156 1.00 93.12 97 LEU A O 1
ATOM 666 N N . THR A 1 98 ? 4.457 1.701 -15.944 1.00 90.44 98 THR A N 1
ATOM 667 C CA . THR A 1 98 ? 5.896 1.679 -15.658 1.00 90.44 98 THR A CA 1
ATOM 668 C C . THR A 1 98 ? 6.584 0.491 -16.329 1.00 90.44 98 THR A C 1
ATOM 670 O O . THR A 1 98 ? 7.610 0.668 -16.984 1.00 90.44 98 THR A O 1
ATOM 673 N N . ALA A 1 99 ? 6.006 -0.708 -16.229 1.00 89.31 99 ALA A N 1
ATOM 674 C CA . ALA A 1 99 ? 6.507 -1.908 -16.892 1.00 89.31 99 ALA A CA 1
ATOM 675 C C . ALA A 1 99 ? 6.596 -1.715 -18.409 1.00 89.31 99 ALA A C 1
ATOM 677 O O . ALA A 1 99 ? 7.621 -2.024 -19.020 1.00 89.31 99 ALA A O 1
ATOM 678 N N . LEU A 1 100 ? 5.540 -1.168 -19.017 1.00 92.94 100 LEU A N 1
ATOM 679 C CA . LEU A 1 100 ? 5.481 -0.914 -20.451 1.00 92.94 100 LEU A CA 1
ATOM 680 C C . LEU A 1 100 ? 6.512 0.136 -20.872 1.00 92.94 100 LEU A C 1
ATOM 682 O O . LEU A 1 100 ? 7.233 -0.084 -21.843 1.00 92.94 100 LEU A O 1
ATOM 686 N N . PHE A 1 101 ? 6.636 1.232 -20.120 1.00 90.62 101 PHE A N 1
ATOM 687 C CA . PHE A 1 101 ? 7.618 2.284 -20.376 1.00 90.62 101 PHE A CA 1
ATOM 688 C C . PHE A 1 101 ? 9.055 1.745 -20.340 1.00 90.62 101 PHE A C 1
ATOM 690 O O . PHE A 1 101 ? 9.796 1.891 -21.313 1.00 90.62 101 PHE A O 1
ATOM 697 N N . ILE A 1 102 ? 9.439 1.048 -19.266 1.00 87.62 102 ILE A N 1
ATOM 698 C CA . ILE A 1 102 ? 10.800 0.513 -19.106 1.00 87.62 102 ILE A CA 1
ATOM 699 C C . ILE A 1 102 ? 11.078 -0.582 -20.143 1.00 87.62 102 ILE A C 1
ATOM 701 O O . ILE A 1 102 ? 12.156 -0.623 -20.738 1.00 87.62 102 ILE A O 1
ATOM 705 N N . THR A 1 103 ? 10.106 -1.456 -20.410 1.00 88.56 103 THR A N 1
ATOM 706 C CA . THR A 1 103 ? 10.253 -2.513 -21.422 1.00 88.56 103 THR A CA 1
ATOM 707 C C . THR A 1 103 ? 10.401 -1.930 -22.825 1.00 88.56 103 THR A C 1
ATOM 709 O O . THR A 1 103 ? 11.202 -2.431 -23.611 1.00 88.56 103 THR A O 1
ATOM 712 N N . PHE A 1 104 ? 9.686 -0.854 -23.155 1.00 91.12 104 PHE A N 1
ATOM 713 C CA . PHE A 1 104 ? 9.812 -0.205 -24.457 1.00 91.12 104 PHE A CA 1
ATOM 714 C C . PHE A 1 104 ? 11.183 0.467 -24.636 1.00 91.12 104 PHE A C 1
ATOM 716 O O . PHE A 1 104 ? 11.817 0.290 -25.676 1.00 91.12 104 PHE A O 1
ATOM 723 N N . VAL A 1 105 ? 11.675 1.173 -23.612 1.00 86.94 105 VAL A N 1
ATOM 724 C CA . VAL A 1 105 ? 12.962 1.890 -23.664 1.00 86.94 105 VAL A CA 1
ATOM 725 C C . VAL A 1 105 ? 14.159 0.926 -23.663 1.00 86.94 105 VAL A C 1
ATOM 727 O O . VAL A 1 105 ? 15.074 1.082 -24.472 1.00 86.94 105 VAL A O 1
ATOM 730 N N . TYR A 1 106 ? 14.147 -0.108 -22.812 1.00 84.50 106 TYR A N 1
ATOM 731 C CA . TYR A 1 106 ? 15.301 -1.000 -22.590 1.00 84.50 106 TYR A CA 1
ATOM 732 C C . TYR A 1 106 ? 15.138 -2.415 -23.176 1.00 84.50 106 TYR A C 1
ATOM 734 O O . TYR A 1 106 ? 16.008 -3.274 -22.994 1.00 84.50 106 TYR A O 1
ATOM 742 N N . ARG A 1 107 ? 14.045 -2.686 -23.904 1.00 88.56 107 ARG A N 1
ATOM 743 C CA . ARG A 1 107 ? 13.738 -3.973 -24.560 1.00 88.56 107 ARG A CA 1
ATOM 744 C C . ARG A 1 107 ? 13.855 -5.162 -23.591 1.00 88.56 107 ARG A C 1
ATOM 746 O O . ARG A 1 107 ? 13.141 -5.228 -22.595 1.00 88.56 107 ARG A O 1
ATOM 753 N N . LEU A 1 108 ? 14.754 -6.113 -23.876 1.00 84.00 108 LEU A N 1
ATOM 754 C CA . LEU A 1 108 ? 14.927 -7.348 -23.101 1.00 84.00 108 LEU A CA 1
ATOM 755 C C . LEU A 1 108 ? 15.382 -7.071 -21.656 1.00 84.00 108 LEU A C 1
ATOM 757 O O . LEU A 1 108 ? 14.912 -7.726 -20.729 1.00 84.00 108 LEU A O 1
ATOM 761 N N . LEU A 1 109 ? 16.259 -6.078 -21.457 1.00 85.38 109 LEU A N 1
ATOM 762 C CA . LEU A 1 109 ? 16.717 -5.677 -20.121 1.00 85.38 109 LEU A CA 1
ATOM 763 C C . LEU A 1 109 ? 15.573 -5.049 -19.317 1.00 85.38 109 LEU A C 1
ATOM 765 O O . LEU A 1 109 ? 15.462 -5.290 -18.118 1.00 85.38 109 LEU A O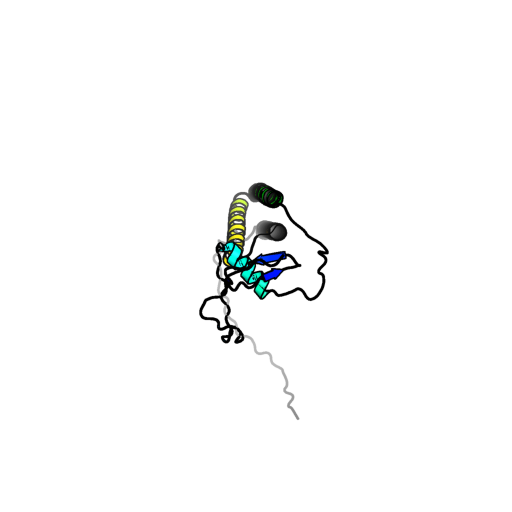 1
ATOM 769 N N . GLY A 1 110 ? 14.680 -4.313 -19.983 1.00 86.69 110 GLY A N 1
ATOM 770 C CA . GLY A 1 110 ? 13.498 -3.742 -19.343 1.00 86.69 110 GLY A CA 1
ATOM 771 C C . GLY A 1 110 ? 12.488 -4.798 -18.883 1.00 86.69 110 GLY A C 1
ATOM 772 O O . GLY A 1 110 ? 11.895 -4.660 -17.812 1.00 86.69 110 GLY A O 1
ATOM 773 N N . ALA A 1 111 ? 12.352 -5.902 -19.623 1.00 88.50 111 ALA A N 1
ATOM 774 C CA . ALA A 1 111 ? 11.525 -7.031 -19.197 1.00 88.50 111 ALA A CA 1
ATOM 775 C C . ALA A 1 111 ? 12.081 -7.700 -17.923 1.00 88.50 111 ALA A C 1
ATOM 777 O O . ALA A 1 111 ? 11.331 -7.957 -16.982 1.00 88.50 111 ALA A O 1
ATOM 778 N N . LEU A 1 112 ? 13.401 -7.912 -17.849 1.00 89.31 112 LEU A N 1
ATOM 779 C CA . LEU A 1 112 ? 14.077 -8.415 -16.642 1.00 89.31 112 LEU A CA 1
ATOM 780 C C . LEU A 1 112 ? 13.904 -7.461 -15.450 1.00 89.31 112 LEU A C 1
ATOM 782 O O . LEU A 1 112 ? 13.597 -7.908 -14.345 1.00 89.31 112 LEU A O 1
ATOM 786 N N . ALA A 1 113 ? 14.033 -6.151 -15.681 1.00 88.62 113 ALA A N 1
ATOM 787 C CA . ALA A 1 113 ? 13.801 -5.127 -14.664 1.00 88.62 113 ALA A CA 1
ATOM 788 C C . ALA A 1 113 ? 12.362 -5.147 -14.131 1.00 88.62 113 ALA A C 1
ATOM 790 O O . ALA A 1 113 ? 12.141 -5.021 -12.929 1.00 88.62 113 ALA A O 1
ATOM 791 N N . THR A 1 114 ? 11.384 -5.362 -15.010 1.00 90.25 114 THR A N 1
ATOM 792 C CA . THR A 1 114 ? 9.971 -5.479 -14.630 1.00 90.25 114 THR A CA 1
ATOM 793 C C . THR A 1 114 ? 9.734 -6.684 -13.716 1.00 90.25 114 THR A C 1
ATOM 795 O O . THR A 1 114 ? 9.030 -6.569 -12.714 1.00 90.25 114 THR A O 1
ATOM 798 N N . VAL A 1 115 ? 10.355 -7.832 -14.012 1.00 92.00 115 VAL A N 1
ATOM 799 C CA . VAL A 1 115 ? 10.276 -9.026 -13.151 1.00 92.00 115 VAL A CA 1
ATOM 800 C C . VAL A 1 115 ? 10.929 -8.765 -11.792 1.00 92.00 115 VAL A C 1
ATOM 802 O O . VAL A 1 115 ? 10.345 -9.095 -10.761 1.00 92.00 115 VAL A O 1
ATOM 805 N N . ALA A 1 116 ? 12.103 -8.130 -11.773 1.00 90.69 116 ALA A N 1
ATOM 806 C CA . ALA A 1 116 ? 12.780 -7.752 -10.534 1.00 90.69 116 ALA A CA 1
ATOM 807 C C . ALA A 1 116 ? 11.929 -6.791 -9.686 1.00 90.69 116 ALA A C 1
ATOM 809 O O . ALA A 1 116 ? 11.826 -6.968 -8.474 1.00 90.69 116 ALA A O 1
ATOM 810 N N . LEU A 1 117 ? 11.264 -5.821 -10.320 1.00 91.00 117 LEU A N 1
ATOM 811 C CA . LEU A 1 117 ? 10.364 -4.883 -9.652 1.00 91.00 117 LEU A CA 1
ATOM 812 C C . LEU A 1 117 ? 9.135 -5.583 -9.057 1.00 91.00 117 LEU A C 1
ATOM 814 O O . LEU A 1 117 ? 8.753 -5.303 -7.922 1.00 91.00 117 LEU A O 1
ATOM 818 N N . ALA A 1 118 ? 8.531 -6.514 -9.799 1.00 91.75 118 ALA A N 1
ATOM 819 C CA . ALA A 1 118 ? 7.401 -7.297 -9.311 1.00 91.75 118 ALA A CA 1
ATOM 820 C C . ALA A 1 118 ? 7.795 -8.153 -8.096 1.00 91.75 118 ALA A C 1
ATOM 822 O O . ALA A 1 118 ? 7.074 -8.181 -7.098 1.00 91.75 118 ALA A O 1
ATOM 823 N N . LEU A 1 119 ? 8.965 -8.799 -8.149 1.00 94.31 119 LEU A N 1
ATOM 824 C CA . LEU A 1 119 ? 9.513 -9.561 -7.025 1.00 94.31 119 LEU A CA 1
ATOM 825 C C . LEU A 1 119 ? 9.826 -8.669 -5.822 1.00 94.31 119 LEU A C 1
ATOM 827 O O . LEU A 1 119 ? 9.516 -9.056 -4.699 1.00 94.31 119 LEU A O 1
ATOM 831 N N . TYR A 1 120 ? 10.383 -7.475 -6.041 1.00 93.00 120 TYR A N 1
ATOM 832 C CA . TYR A 1 120 ? 10.608 -6.491 -4.984 1.00 93.00 120 TYR A CA 1
ATOM 833 C C . TYR A 1 120 ? 9.296 -6.123 -4.281 1.00 93.00 120 TYR A C 1
ATOM 835 O O . TYR A 1 120 ? 9.196 -6.280 -3.067 1.00 93.00 120 TYR A O 1
ATOM 843 N N . GLY A 1 121 ? 8.260 -5.735 -5.033 1.00 91.88 121 GLY A N 1
ATOM 844 C CA . GLY A 1 121 ? 6.951 -5.401 -4.462 1.00 91.88 121 GLY A CA 1
ATOM 845 C C . GLY A 1 121 ? 6.320 -6.570 -3.697 1.00 91.88 121 GLY A C 1
ATOM 846 O O . GLY A 1 121 ? 5.801 -6.379 -2.596 1.00 91.88 121 GLY A O 1
ATOM 847 N N . LEU A 1 122 ? 6.422 -7.790 -4.236 1.00 93.94 122 LEU A N 1
ATOM 848 C CA . LEU A 1 122 ? 5.927 -9.005 -3.585 1.00 93.94 122 LEU A CA 1
ATOM 849 C C . LEU A 1 122 ? 6.667 -9.295 -2.272 1.00 93.94 122 LEU A C 1
ATOM 851 O O . LEU A 1 122 ? 6.028 -9.560 -1.256 1.00 93.94 122 LEU A O 1
ATOM 855 N N . MET A 1 123 ? 8.001 -9.222 -2.278 1.00 95.00 123 MET A N 1
ATOM 856 C CA . MET A 1 123 ? 8.833 -9.432 -1.089 1.00 95.00 123 MET A CA 1
ATOM 857 C C . MET A 1 123 ? 8.565 -8.366 -0.025 1.00 95.00 123 MET A C 1
ATOM 859 O O . MET A 1 123 ? 8.412 -8.702 1.147 1.00 95.00 123 MET A O 1
ATOM 863 N N . SER A 1 124 ? 8.451 -7.095 -0.420 1.00 92.50 124 SER A N 1
ATOM 864 C CA . SER A 1 124 ? 8.120 -6.000 0.494 1.00 92.50 124 SER A CA 1
ATOM 865 C C . SER A 1 124 ? 6.737 -6.180 1.121 1.00 92.50 124 SER A C 1
ATOM 867 O O . SER A 1 124 ? 6.592 -6.010 2.329 1.00 92.50 124 SER A O 1
ATOM 869 N N . TYR A 1 125 ? 5.728 -6.580 0.342 1.00 91.81 125 TYR A N 1
ATOM 870 C CA . TYR A 1 125 ? 4.397 -6.875 0.877 1.00 91.81 125 TYR A CA 1
ATOM 871 C C . TYR A 1 125 ? 4.407 -8.087 1.822 1.00 91.81 125 TYR A C 1
ATOM 873 O O . TYR A 1 125 ? 3.850 -8.024 2.918 1.00 91.81 125 TYR A O 1
ATOM 881 N N . ALA A 1 126 ? 5.098 -9.168 1.450 1.00 94.25 126 ALA A N 1
ATOM 882 C CA . ALA A 1 126 ? 5.245 -10.350 2.296 1.00 94.25 126 ALA A CA 1
ATOM 883 C C . ALA A 1 126 ? 5.954 -10.032 3.624 1.00 94.25 126 ALA A C 1
ATOM 885 O O . ALA A 1 126 ? 5.552 -10.542 4.668 1.00 94.25 126 ALA A O 1
ATOM 886 N N . ALA A 1 127 ? 6.961 -9.155 3.610 1.00 94.12 127 ALA A N 1
ATOM 887 C CA . ALA A 1 127 ? 7.649 -8.706 4.818 1.00 94.12 127 ALA A CA 1
ATOM 888 C C . ALA A 1 127 ? 6.713 -7.939 5.769 1.00 94.12 127 ALA A C 1
ATOM 890 O O . ALA A 1 127 ? 6.760 -8.153 6.980 1.00 94.12 127 ALA A O 1
ATOM 891 N N . LEU A 1 128 ? 5.823 -7.096 5.233 1.00 92.81 128 LEU A N 1
ATOM 892 C CA . LEU A 1 128 ? 4.815 -6.396 6.037 1.00 92.81 128 LEU A CA 1
ATOM 893 C C . LEU A 1 128 ? 3.854 -7.383 6.712 1.00 92.81 128 LEU A C 1
ATOM 895 O O . LEU A 1 128 ? 3.581 -7.253 7.906 1.00 92.81 128 LEU A O 1
ATOM 899 N N . LEU A 1 129 ? 3.405 -8.407 5.977 1.00 92.69 129 LEU A N 1
ATOM 900 C CA . LEU A 1 129 ? 2.563 -9.469 6.529 1.00 92.69 129 LEU A CA 1
ATOM 901 C C . LEU A 1 129 ? 3.291 -10.296 7.597 1.00 92.69 129 LEU A C 1
ATOM 903 O O . LEU A 1 129 ? 2.700 -10.610 8.626 1.00 92.69 129 LEU A O 1
ATOM 907 N N . ALA A 1 130 ? 4.571 -10.612 7.386 1.00 95.25 130 ALA A N 1
ATOM 908 C CA . ALA A 1 130 ? 5.368 -11.409 8.318 1.00 95.25 130 ALA A CA 1
ATOM 909 C C . ALA A 1 130 ? 5.544 -10.734 9.689 1.00 95.25 130 ALA A C 1
ATOM 911 O O . ALA A 1 130 ? 5.627 -11.418 10.706 1.00 95.25 130 ALA A O 1
ATOM 912 N N . ILE A 1 131 ? 5.574 -9.399 9.723 1.00 95.38 131 ILE A N 1
ATOM 913 C CA . ILE A 1 131 ? 5.711 -8.608 10.957 1.00 95.38 131 ILE A CA 1
ATOM 914 C C . ILE A 1 131 ? 4.331 -8.291 11.577 1.00 95.38 131 ILE A C 1
ATOM 916 O O . ILE A 1 131 ? 4.247 -7.755 12.679 1.00 95.38 131 ILE A O 1
ATOM 920 N N . GLY A 1 132 ? 3.227 -8.637 10.902 1.00 91.31 132 GLY A N 1
ATOM 921 C CA . GLY A 1 132 ? 1.872 -8.306 11.352 1.00 91.31 132 GLY A CA 1
ATOM 922 C C . GLY A 1 132 ? 1.532 -6.818 11.211 1.00 91.31 132 GLY A C 1
ATOM 923 O O . GLY A 1 132 ? 0.669 -6.309 11.927 1.00 91.31 132 GLY A O 1
ATOM 924 N N . ALA A 1 133 ? 2.213 -6.104 10.311 1.00 91.19 133 ALA A N 1
ATOM 925 C CA . ALA A 1 133 ? 1.944 -4.696 10.054 1.00 91.19 133 ALA A CA 1
ATOM 926 C C . ALA A 1 133 ? 0.633 -4.530 9.269 1.00 91.19 133 ALA A C 1
ATOM 928 O O . ALA A 1 133 ? 0.383 -5.225 8.283 1.00 91.19 133 ALA A O 1
ATOM 929 N N . THR A 1 134 ? -0.203 -3.577 9.680 1.00 87.62 134 THR A N 1
ATOM 930 C CA . THR A 1 134 ? -1.449 -3.258 8.978 1.00 87.62 134 THR A CA 1
ATOM 931 C C . THR A 1 134 ? -1.209 -2.217 7.889 1.00 87.62 134 THR A C 1
ATOM 933 O O . THR A 1 134 ? -0.605 -1.165 8.109 1.00 87.62 134 THR A O 1
ATOM 936 N N . LEU A 1 135 ? -1.704 -2.504 6.685 1.00 83.62 135 LEU A N 1
ATOM 937 C CA . LEU A 1 135 ? -1.589 -1.600 5.546 1.00 83.62 135 LEU A CA 1
ATOM 938 C C . LEU A 1 135 ? -2.672 -0.516 5.635 1.00 83.62 135 LEU A C 1
ATOM 940 O O . LEU A 1 135 ? -3.802 -0.692 5.184 1.00 83.62 135 LEU A O 1
ATOM 944 N N . THR A 1 136 ? -2.338 0.600 6.273 1.00 88.94 136 THR A N 1
ATOM 945 C CA . THR A 1 136 ? -3.223 1.769 6.362 1.00 88.94 136 THR A CA 1
ATOM 946 C C . THR A 1 136 ? -3.111 2.644 5.109 1.00 88.94 136 THR A C 1
ATOM 948 O O . THR A 1 136 ? -2.180 2.493 4.319 1.00 88.94 136 THR A O 1
ATOM 951 N N . LEU A 1 137 ? -4.028 3.600 4.933 1.00 85.38 137 LEU A N 1
ATOM 952 C CA . LEU A 1 137 ? -3.970 4.605 3.857 1.00 85.38 137 LEU A CA 1
ATOM 953 C C . LEU A 1 137 ? -2.596 5.316 3.763 1.00 85.38 137 LEU A C 1
ATOM 955 O O . LEU A 1 137 ? -2.014 5.335 2.678 1.00 85.38 137 LEU A O 1
ATOM 959 N N . PRO A 1 138 ? -2.015 5.837 4.866 1.00 87.44 138 PRO A N 1
ATOM 960 C CA . PRO A 1 138 ? -0.649 6.367 4.850 1.00 87.44 138 PRO A CA 1
ATOM 961 C C . PRO A 1 138 ? 0.415 5.311 4.517 1.00 87.44 138 PRO A C 1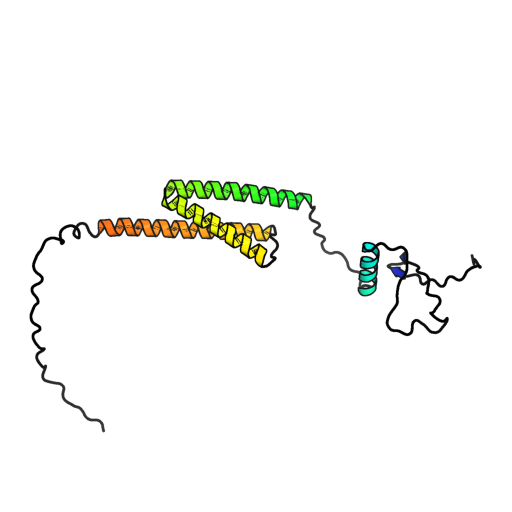
ATOM 963 O O . PRO A 1 138 ? 1.381 5.607 3.815 1.00 87.44 138 PRO A O 1
ATOM 966 N N . GLY A 1 139 ? 0.236 4.073 4.989 1.00 90.12 139 GLY A N 1
ATOM 967 C CA . GLY A 1 139 ? 1.136 2.959 4.681 1.00 90.12 139 GLY A CA 1
ATOM 968 C C . GLY A 1 139 ? 1.185 2.636 3.185 1.00 90.12 139 GLY A C 1
ATOM 969 O O . GLY A 1 139 ? 2.267 2.447 2.634 1.00 90.12 139 GLY A O 1
ATOM 970 N N . LEU A 1 140 ?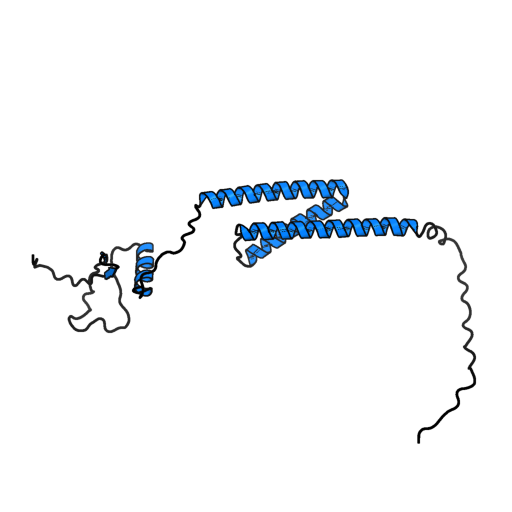 0.033 2.656 2.507 1.00 88.69 140 LEU A N 1
ATOM 971 C CA . LEU A 1 140 ? -0.063 2.504 1.052 1.00 88.69 140 LEU A CA 1
ATOM 972 C C . LEU A 1 140 ? 0.683 3.619 0.309 1.00 88.69 140 LEU A C 1
ATOM 974 O O . LEU A 1 140 ? 1.409 3.331 -0.641 1.00 88.69 140 LEU A O 1
ATOM 978 N N . ALA A 1 141 ? 0.572 4.872 0.760 1.00 89.44 141 ALA A N 1
ATOM 979 C CA . ALA A 1 141 ? 1.314 5.984 0.165 1.00 89.44 141 ALA A CA 1
ATOM 980 C C . ALA A 1 141 ? 2.839 5.795 0.293 1.00 89.44 141 ALA A C 1
ATOM 982 O O . ALA A 1 141 ? 3.568 5.965 -0.684 1.00 89.44 141 ALA A O 1
ATOM 983 N N . GLY A 1 142 ? 3.320 5.379 1.470 1.00 91.38 142 GLY A N 1
ATOM 984 C CA . GLY A 1 142 ? 4.737 5.064 1.686 1.00 91.38 142 GLY A CA 1
ATOM 985 C C . GLY A 1 142 ? 5.225 3.882 0.841 1.00 91.38 142 GLY A C 1
ATOM 986 O O . GLY A 1 142 ? 6.326 3.922 0.294 1.00 91.38 142 GLY A O 1
ATOM 987 N N . PHE A 1 143 ? 4.388 2.858 0.672 1.00 90.50 143 PHE A N 1
ATOM 988 C CA . PHE A 1 143 ? 4.694 1.702 -0.170 1.00 90.50 143 PHE A CA 1
ATOM 989 C C . PHE A 1 143 ? 4.858 2.092 -1.647 1.00 90.50 143 PHE A C 1
ATOM 991 O O . PHE A 1 143 ? 5.832 1.700 -2.288 1.00 90.50 143 PHE A O 1
ATOM 998 N N . VAL A 1 144 ? 3.956 2.925 -2.175 1.00 88.75 144 VAL A N 1
ATOM 999 C CA . VAL A 1 144 ? 4.055 3.448 -3.548 1.00 88.75 144 VAL A CA 1
ATOM 1000 C C . VAL A 1 144 ? 5.308 4.311 -3.725 1.00 88.75 144 VAL A C 1
ATOM 1002 O O . VAL A 1 144 ? 6.006 4.167 -4.728 1.00 88.75 144 VAL A O 1
ATOM 1005 N N . LEU A 1 145 ? 5.638 5.156 -2.743 1.00 92.00 145 LEU A N 1
ATOM 1006 C CA . LEU A 1 145 ? 6.862 5.963 -2.764 1.00 92.00 145 LEU A CA 1
ATOM 1007 C C . LEU A 1 145 ? 8.124 5.087 -2.832 1.00 92.00 145 LEU A C 1
ATOM 1009 O O . LEU A 1 145 ? 9.024 5.365 -3.624 1.00 92.00 145 LEU A O 1
ATOM 1013 N N . ALA A 1 146 ? 8.181 4.014 -2.039 1.00 91.50 146 ALA A N 1
ATOM 1014 C CA . ALA A 1 146 ? 9.302 3.076 -2.051 1.00 91.50 146 ALA A CA 1
ATOM 1015 C C . ALA A 1 146 ? 9.469 2.395 -3.420 1.00 91.50 146 ALA A C 1
ATOM 1017 O O . ALA A 1 146 ? 10.582 2.326 -3.942 1.00 91.50 146 ALA A O 1
ATOM 1018 N N . ILE A 1 147 ? 8.366 1.959 -4.038 1.00 90.06 147 ILE A N 1
ATOM 1019 C CA . ILE A 1 147 ? 8.380 1.386 -5.392 1.00 90.06 147 ILE A CA 1
ATOM 1020 C C . ILE A 1 147 ? 8.877 2.413 -6.416 1.00 90.06 147 ILE A C 1
ATOM 1022 O O . ILE A 1 147 ? 9.713 2.076 -7.251 1.00 90.06 147 ILE A O 1
ATOM 1026 N N . GLY A 1 148 ? 8.409 3.662 -6.344 1.00 89.88 148 GLY A N 1
ATOM 1027 C CA . GLY A 1 148 ? 8.844 4.730 -7.248 1.00 89.88 148 GLY A CA 1
ATOM 1028 C C . GLY A 1 148 ? 10.352 4.978 -7.184 1.00 89.88 148 GLY A C 1
ATOM 1029 O O . GLY A 1 148 ? 11.011 5.029 -8.221 1.00 89.88 148 GLY A O 1
ATOM 1030 N N . MET A 1 149 ? 10.915 5.040 -5.974 1.00 92.56 149 MET A N 1
ATOM 1031 C CA . MET A 1 149 ? 12.363 5.184 -5.785 1.00 92.56 149 MET A CA 1
ATOM 1032 C C . MET A 1 149 ? 13.146 3.956 -6.267 1.00 92.56 149 MET A C 1
ATOM 1034 O O . MET A 1 149 ? 14.224 4.103 -6.838 1.00 92.56 149 MET A O 1
ATOM 1038 N N . ALA A 1 150 ? 12.611 2.745 -6.085 1.00 90.88 150 ALA A N 1
ATOM 1039 C CA . ALA A 1 150 ? 13.246 1.531 -6.596 1.00 90.88 150 ALA A CA 1
ATOM 1040 C C . ALA A 1 150 ? 13.317 1.525 -8.133 1.00 90.88 150 ALA A C 1
ATOM 1042 O O . ALA A 1 150 ? 14.323 1.117 -8.713 1.00 90.88 150 ALA A O 1
ATOM 1043 N N . VAL A 1 151 ? 12.266 2.005 -8.802 1.00 87.56 151 VAL A N 1
ATOM 1044 C CA . VAL A 1 151 ? 12.243 2.148 -10.264 1.00 87.56 151 VAL A CA 1
ATOM 1045 C C . VAL A 1 151 ? 13.257 3.182 -10.741 1.00 87.56 151 VAL A C 1
ATOM 1047 O O . VAL A 1 151 ? 14.010 2.890 -11.667 1.00 87.56 151 VAL A O 1
ATOM 1050 N N . ASP A 1 152 ? 13.292 4.356 -10.111 1.00 90.31 152 ASP A N 1
ATOM 1051 C CA . ASP A 1 152 ? 14.220 5.438 -10.456 1.00 90.31 152 ASP A CA 1
ATOM 1052 C C . ASP A 1 152 ? 15.683 4.977 -10.368 1.00 90.31 152 ASP A C 1
ATOM 1054 O O . ASP A 1 152 ? 16.448 5.101 -11.327 1.00 90.31 152 ASP A O 1
ATOM 1058 N N . ALA A 1 153 ? 16.039 4.309 -9.265 1.00 90.31 153 ALA A N 1
ATOM 1059 C CA . ALA A 1 153 ? 17.366 3.734 -9.078 1.00 90.31 153 ALA A CA 1
ATOM 1060 C C . ALA A 1 153 ? 17.712 2.698 -10.161 1.00 90.31 153 ALA A C 1
ATOM 1062 O O . ALA A 1 153 ? 18.818 2.712 -10.703 1.00 90.31 153 ALA A O 1
ATOM 1063 N N . ASN A 1 154 ? 16.767 1.822 -10.519 1.00 87.88 154 ASN A N 1
ATOM 1064 C CA . ASN A 1 154 ? 16.982 0.823 -11.566 1.00 87.88 154 ASN A CA 1
ATOM 1065 C C . ASN A 1 154 ? 17.234 1.479 -12.932 1.00 87.88 154 ASN A C 1
ATOM 1067 O O . ASN A 1 154 ? 18.158 1.083 -13.641 1.00 87.88 154 ASN A O 1
ATOM 1071 N N . VAL A 1 155 ? 16.445 2.494 -13.294 1.00 86.62 155 VAL A N 1
ATOM 1072 C CA . VAL A 1 155 ? 16.605 3.240 -14.553 1.00 86.62 155 VAL A CA 1
ATOM 1073 C C . VAL A 1 155 ? 17.965 3.937 -14.606 1.00 86.62 155 VAL A C 1
ATOM 1075 O O . VAL A 1 155 ? 18.681 3.784 -15.595 1.00 86.62 155 VAL A O 1
ATOM 1078 N N . LEU A 1 156 ? 18.370 4.622 -13.531 1.00 89.25 156 LEU A N 1
ATOM 1079 C CA . LEU A 1 156 ? 19.683 5.269 -13.433 1.00 89.25 156 LEU A CA 1
ATOM 1080 C C . LEU A 1 156 ? 20.837 4.280 -13.626 1.00 89.25 156 LEU A C 1
ATOM 1082 O O . LEU A 1 156 ? 21.785 4.568 -14.359 1.00 89.25 156 LEU A O 1
ATOM 1086 N N . VAL A 1 157 ? 20.753 3.099 -13.009 1.00 88.56 157 VAL A N 1
ATOM 1087 C CA . VAL A 1 157 ? 21.763 2.044 -13.175 1.00 88.56 157 VAL A CA 1
ATOM 1088 C C . VAL A 1 157 ? 21.823 1.562 -14.626 1.00 88.56 157 VAL A C 1
ATOM 1090 O O . VAL A 1 157 ? 22.919 1.376 -15.158 1.00 88.56 157 VAL A O 1
ATOM 1093 N N . PHE A 1 158 ? 20.681 1.385 -15.297 1.00 85.81 158 PHE A N 1
ATOM 1094 C CA . PHE A 1 158 ? 20.664 0.957 -16.698 1.00 85.81 158 PHE A CA 1
ATOM 1095 C C . PHE A 1 158 ? 21.186 2.021 -17.660 1.00 85.81 158 PHE A C 1
ATOM 1097 O O . PHE A 1 158 ? 21.920 1.675 -18.589 1.00 85.81 158 PHE A O 1
ATOM 1104 N N . GLU A 1 159 ? 20.855 3.293 -17.436 1.00 88.31 159 GLU A N 1
ATOM 1105 C CA . GLU A 1 159 ? 21.435 4.399 -18.202 1.00 88.31 159 GLU A CA 1
ATOM 1106 C C . GLU A 1 159 ? 22.948 4.431 -18.029 1.00 88.31 159 GLU A C 1
ATOM 1108 O O . GLU A 1 159 ? 23.686 4.427 -19.015 1.00 88.31 159 GLU A O 1
ATOM 1113 N N . ARG A 1 160 ? 23.425 4.344 -16.784 1.00 91.19 160 ARG A N 1
ATOM 1114 C CA . ARG A 1 160 ? 24.859 4.361 -16.511 1.00 91.19 160 ARG A CA 1
ATOM 1115 C C . ARG A 1 160 ? 25.584 3.183 -17.155 1.00 91.19 160 ARG A C 1
ATOM 1117 O O . ARG A 1 160 ? 26.622 3.369 -17.788 1.00 91.19 160 ARG A O 1
ATOM 1124 N N . ALA A 1 161 ? 25.020 1.982 -17.051 1.00 86.25 161 ALA A N 1
ATOM 1125 C CA . ALA A 1 161 ? 25.568 0.804 -17.708 1.00 86.25 161 ALA A CA 1
ATOM 1126 C C . ALA A 1 161 ? 25.647 1.016 -19.228 1.00 86.25 161 ALA A C 1
ATOM 1128 O O . ALA A 1 161 ? 26.678 0.751 -19.844 1.00 86.25 161 ALA A O 1
ATOM 1129 N N . ARG A 1 162 ? 24.584 1.545 -19.847 1.00 82.75 162 ARG A N 1
ATOM 1130 C CA . ARG A 1 162 ? 24.538 1.827 -21.286 1.00 82.75 162 ARG A CA 1
ATOM 1131 C C . ARG A 1 162 ? 25.582 2.861 -21.713 1.00 82.75 162 ARG A C 1
ATOM 1133 O O . ARG A 1 162 ? 26.223 2.655 -22.745 1.00 82.75 162 ARG A O 1
ATOM 1140 N N . GLU A 1 163 ? 25.777 3.927 -20.940 1.00 86.44 163 GLU A N 1
ATOM 1141 C CA . GLU A 1 163 ? 26.840 4.912 -21.178 1.00 86.44 163 GLU A CA 1
ATOM 1142 C C . GLU A 1 163 ? 28.225 4.262 -21.173 1.00 86.44 163 GLU A C 1
ATOM 1144 O O . GLU A 1 163 ? 29.023 4.502 -22.080 1.00 86.44 163 GLU A O 1
ATOM 1149 N N . GLU A 1 164 ? 28.505 3.402 -20.194 1.00 86.06 164 GLU A N 1
ATOM 1150 C CA . GLU A 1 164 ? 29.794 2.718 -20.080 1.00 86.06 164 GLU A CA 1
ATOM 1151 C C . GLU A 1 164 ? 30.028 1.729 -21.227 1.00 86.06 164 GLU A C 1
ATOM 1153 O O . GLU A 1 164 ? 31.118 1.710 -21.801 1.00 86.06 164 GLU A O 1
ATOM 1158 N N . TYR A 1 165 ? 29.005 0.975 -21.647 1.00 80.38 165 TYR A N 1
ATOM 1159 C CA . TYR A 1 165 ? 29.104 0.088 -22.813 1.00 80.38 165 TYR A CA 1
ATOM 1160 C C . TYR A 1 165 ? 29.380 0.851 -24.118 1.00 80.38 165 TYR A C 1
ATOM 1162 O O . TYR A 1 165 ? 30.158 0.3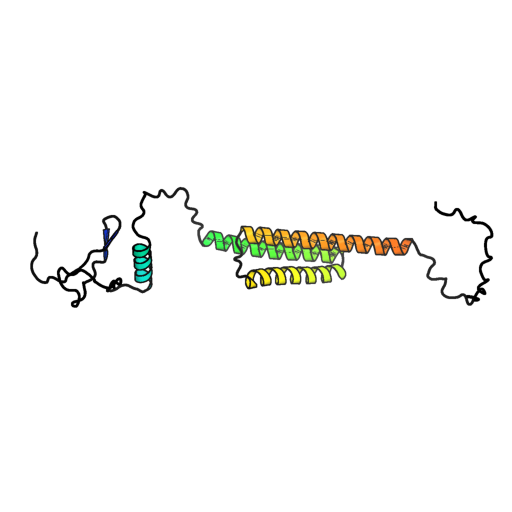84 -24.956 1.00 80.38 165 TYR A O 1
ATOM 1170 N N . LEU A 1 166 ? 28.753 2.016 -24.313 1.00 79.62 166 LEU A N 1
ATOM 1171 C CA . LEU A 1 166 ? 28.975 2.852 -25.496 1.00 79.62 166 LEU A CA 1
ATOM 1172 C C . LEU A 1 166 ? 30.351 3.536 -25.455 1.00 79.62 166 LEU A C 1
ATOM 1174 O O . LEU A 1 166 ? 31.064 3.536 -26.460 1.00 79.62 166 LEU A O 1
ATOM 1178 N N . GLY A 1 167 ? 30.758 4.054 -24.294 1.00 77.38 167 GLY A N 1
ATOM 1179 C CA . GLY A 1 167 ? 32.054 4.703 -24.087 1.00 77.38 167 GLY A CA 1
ATOM 1180 C C . GLY A 1 167 ? 33.243 3.746 -24.208 1.00 77.38 167 GLY A C 1
ATOM 1181 O O . GLY A 1 167 ? 34.239 4.085 -24.847 1.00 77.38 167 GLY A O 1
ATOM 1182 N N . ALA A 1 168 ? 33.127 2.521 -23.683 1.00 66.00 168 ALA A N 1
ATOM 1183 C CA . ALA A 1 168 ? 34.155 1.484 -23.806 1.00 66.00 168 ALA A CA 1
ATOM 1184 C C . ALA A 1 168 ? 34.372 1.028 -25.260 1.00 66.00 168 ALA A C 1
ATOM 1186 O O . ALA A 1 168 ? 35.476 0.646 -25.644 1.00 66.00 168 ALA A O 1
ATOM 1187 N N . ARG A 1 169 ? 33.327 1.088 -26.095 1.00 58.16 169 ARG A N 1
ATOM 1188 C CA . ARG A 1 169 ? 33.418 0.752 -27.522 1.00 58.16 169 ARG A CA 1
ATOM 1189 C C . ARG A 1 169 ? 34.047 1.869 -28.360 1.00 58.16 169 ARG A C 1
ATOM 1191 O O . ARG A 1 169 ? 34.621 1.576 -29.404 1.00 58.16 169 ARG A O 1
ATOM 1198 N N . ALA A 1 170 ? 33.966 3.120 -27.908 1.00 61.47 170 ALA A N 1
ATOM 1199 C CA . ALA A 1 170 ? 34.582 4.266 -28.576 1.00 61.47 170 ALA A CA 1
ATOM 1200 C C . ALA A 1 170 ? 36.090 4.395 -28.285 1.00 61.47 170 ALA A C 1
ATOM 1202 O O . ALA A 1 170 ? 36.843 4.837 -29.149 1.00 61.47 170 ALA A O 1
ATOM 1203 N N . THR A 1 171 ? 36.549 3.986 -27.097 1.00 59.75 171 THR A N 1
ATOM 1204 C CA . THR A 1 171 ? 37.959 4.108 -26.679 1.00 59.75 171 THR A CA 1
ATOM 1205 C C . THR A 1 171 ? 38.868 2.967 -27.139 1.00 59.75 171 THR A C 1
ATOM 1207 O O . THR A 1 171 ? 40.081 3.078 -26.979 1.00 59.75 171 THR A O 1
ATOM 1210 N N . ASN A 1 172 ? 38.343 1.893 -27.743 1.00 60.28 172 ASN A N 1
ATOM 1211 C CA . ASN A 1 172 ? 39.184 0.790 -28.214 1.00 60.28 172 ASN A CA 1
ATOM 1212 C C . ASN A 1 172 ? 38.719 0.154 -29.541 1.00 60.28 172 ASN A C 1
ATOM 1214 O O . ASN A 1 172 ? 38.120 -0.925 -29.537 1.00 60.28 172 ASN A O 1
ATOM 1218 N N . PRO A 1 173 ? 39.038 0.770 -30.694 1.00 55.69 173 PRO A N 1
ATOM 1219 C CA . PRO A 1 173 ? 38.969 0.092 -31.986 1.00 55.69 173 PRO A CA 1
ATOM 1220 C C . PRO A 1 173 ? 40.131 -0.907 -32.203 1.00 55.69 173 PRO A C 1
ATOM 1222 O O . PRO A 1 173 ? 40.052 -1.720 -33.118 1.00 55.69 173 PRO A O 1
ATOM 1225 N N . ASP A 1 174 ? 41.188 -0.874 -31.375 1.00 55.53 174 ASP A N 1
ATOM 1226 C CA . ASP A 1 174 ? 42.514 -1.466 -31.656 1.00 55.53 174 ASP A CA 1
ATOM 1227 C C . ASP A 1 174 ? 42.815 -2.802 -30.932 1.00 55.53 174 ASP A C 1
ATOM 1229 O O . ASP A 1 174 ? 43.763 -3.510 -31.262 1.00 55.53 174 ASP A O 1
ATOM 1233 N N . ALA A 1 175 ? 41.998 -3.245 -29.971 1.00 55.12 175 ALA A N 1
ATOM 1234 C CA . ALA A 1 175 ? 42.224 -4.543 -29.314 1.00 55.12 175 ALA A CA 1
ATOM 1235 C C . ALA A 1 175 ? 41.827 -5.761 -30.163 1.00 55.12 175 ALA A C 1
ATOM 1237 O O . ALA A 1 175 ? 42.049 -6.895 -29.739 1.00 55.12 175 ALA A O 1
ATOM 1238 N N . ARG A 1 176 ? 41.250 -5.555 -31.354 1.00 56.28 176 ARG A N 1
ATOM 1239 C CA . ARG A 1 176 ? 40.907 -6.653 -32.267 1.00 56.28 176 ARG A CA 1
ATOM 1240 C C . ARG A 1 176 ? 42.065 -7.094 -33.168 1.00 56.28 176 ARG A C 1
ATOM 1242 O O . ARG A 1 176 ? 41.955 -8.178 -33.727 1.00 56.28 176 ARG A O 1
ATOM 1249 N N . ASP A 1 177 ? 43.155 -6.322 -33.251 1.00 54.66 177 ASP A N 1
ATOM 1250 C CA . ASP A 1 177 ? 44.275 -6.605 -34.169 1.00 54.66 177 ASP A CA 1
ATOM 1251 C C . ASP A 1 177 ? 45.600 -6.979 -33.470 1.00 54.66 177 ASP A C 1
ATOM 1253 O O . ASP A 1 177 ? 46.575 -7.360 -34.107 1.00 54.66 177 ASP A O 1
ATOM 1257 N N . ARG A 1 178 ? 45.651 -6.982 -32.129 1.00 56.53 178 ARG A N 1
ATOM 1258 C CA . ARG A 1 178 ? 46.834 -7.452 -31.371 1.00 56.53 178 ARG A CA 1
ATOM 1259 C C . ARG A 1 178 ? 46.842 -8.952 -31.051 1.00 56.53 178 ARG A C 1
ATOM 1261 O O . ARG A 1 178 ? 47.641 -9.413 -30.241 1.00 56.53 178 ARG A O 1
ATOM 1268 N N . GLY A 1 179 ? 45.981 -9.723 -31.715 1.00 50.41 179 GLY A N 1
ATOM 1269 C CA . GLY A 1 179 ? 45.888 -11.182 -31.597 1.00 50.41 179 GLY A CA 1
ATOM 1270 C C . GLY A 1 179 ? 46.732 -11.983 -32.597 1.00 50.41 179 GLY A C 1
ATOM 1271 O O . GLY A 1 179 ? 46.496 -13.179 -32.733 1.00 50.41 179 GLY A O 1
ATOM 1272 N N . ALA A 1 180 ? 47.679 -11.365 -33.312 1.00 57.28 180 ALA A N 1
ATOM 1273 C CA . ALA A 1 180 ? 48.565 -12.063 -34.249 1.00 57.28 180 ALA A CA 1
ATOM 1274 C C . ALA A 1 180 ? 49.959 -11.411 -34.312 1.00 57.28 180 ALA A C 1
ATOM 1276 O O . ALA A 1 180 ? 50.330 -10.781 -35.295 1.00 57.28 180 ALA A O 1
ATOM 1277 N N . GLY A 1 181 ? 50.751 -11.560 -33.251 1.00 48.31 181 GLY A N 1
ATOM 1278 C CA . GLY A 1 181 ? 52.174 -11.214 -33.261 1.00 48.31 181 GLY A CA 1
ATOM 1279 C C . GLY A 1 181 ? 52.959 -12.201 -32.398 1.00 48.31 181 GLY A C 1
ATOM 1280 O O . GLY A 1 181 ? 52.733 -12.228 -31.187 1.00 48.31 181 GLY A O 1
ATOM 1281 N N . PRO A 1 182 ? 53.850 -13.035 -32.963 1.00 63.34 182 PRO A N 1
ATOM 1282 C CA . PRO A 1 182 ? 54.639 -13.968 -32.180 1.00 63.34 182 PRO A CA 1
ATOM 1283 C C . PRO A 1 182 ? 55.943 -13.290 -31.759 1.00 63.34 182 PRO A C 1
ATOM 1285 O O . PRO A 1 182 ? 56.962 -13.535 -32.378 1.00 63.34 182 PRO A O 1
ATOM 1288 N N . GLU A 1 183 ? 55.952 -12.434 -30.734 1.00 57.78 183 GLU A N 1
ATOM 1289 C CA . GLU A 1 183 ? 57.231 -12.049 -30.113 1.00 57.78 183 GLU A CA 1
ATOM 1290 C C . GLU A 1 183 ? 57.056 -11.368 -28.750 1.00 57.78 183 GLU A C 1
ATOM 1292 O O . GLU A 1 183 ? 57.033 -10.148 -28.615 1.00 57.78 183 GLU A O 1
ATOM 1297 N N . ALA A 1 184 ? 56.979 -12.180 -27.698 1.00 56.88 184 ALA A N 1
ATOM 1298 C CA . ALA A 1 184 ? 57.397 -11.763 -26.365 1.00 56.88 184 ALA A CA 1
ATOM 1299 C C . ALA A 1 184 ? 58.705 -12.495 -26.048 1.00 56.88 184 ALA A C 1
ATOM 1301 O O . ALA A 1 184 ? 58.729 -13.516 -25.365 1.00 56.88 184 ALA A O 1
ATOM 1302 N N . SER A 1 185 ? 59.799 -11.985 -26.618 1.00 60.59 185 SER A N 1
ATOM 1303 C CA . SER A 1 185 ? 61.158 -12.351 -26.224 1.00 60.59 185 SER A CA 1
ATOM 1304 C C . SER A 1 185 ? 61.384 -11.933 -24.759 1.00 60.59 185 SER A C 1
ATOM 1306 O O . SER A 1 185 ? 61.167 -10.760 -24.428 1.00 60.59 185 SER A O 1
ATOM 1308 N N . PRO A 1 186 ? 61.784 -12.844 -23.852 1.00 59.50 186 PRO A N 1
ATOM 1309 C CA . PRO A 1 186 ? 62.044 -12.488 -22.468 1.00 59.50 186 PRO A CA 1
ATOM 1310 C C . PRO A 1 186 ? 63.357 -11.707 -22.401 1.00 59.50 186 PRO A C 1
ATOM 1312 O O . PRO A 1 186 ? 64.436 -12.244 -22.650 1.00 59.50 186 PRO A O 1
ATOM 1315 N N . ARG A 1 187 ? 63.276 -10.416 -22.063 1.00 67.44 187 ARG A N 1
ATOM 1316 C CA . ARG A 1 187 ? 64.472 -9.616 -21.782 1.00 67.44 187 ARG A CA 1
ATOM 1317 C C . ARG A 1 187 ? 65.164 -10.179 -20.532 1.00 67.44 187 ARG A C 1
ATOM 1319 O O . ARG A 1 187 ? 64.492 -10.336 -19.512 1.00 67.44 187 ARG A O 1
ATOM 1326 N N . PRO A 1 188 ? 66.476 -10.462 -20.571 1.00 60.28 188 PRO A N 1
ATOM 1327 C CA . PRO A 1 188 ? 67.192 -10.930 -19.396 1.00 60.28 188 PRO A CA 1
ATOM 1328 C C . PRO A 1 188 ? 67.227 -9.830 -18.332 1.00 60.28 188 PRO A C 1
ATOM 1330 O O . PRO A 1 188 ? 67.531 -8.672 -18.623 1.00 60.28 188 PRO A O 1
ATOM 1333 N N . CYS A 1 189 ? 66.908 -10.203 -17.093 1.00 60.09 189 CYS A N 1
ATOM 1334 C CA . CYS A 1 189 ? 67.076 -9.356 -15.921 1.00 60.09 189 CYS A CA 1
ATOM 1335 C C . CYS A 1 189 ? 68.559 -9.005 -15.754 1.00 60.09 189 CYS A C 1
ATOM 1337 O O . CYS A 1 189 ? 69.357 -9.833 -15.318 1.00 60.09 189 CYS A O 1
ATOM 1339 N N . THR A 1 190 ? 68.937 -7.774 -16.082 1.00 71.94 190 THR A N 1
ATOM 1340 C CA . THR A 1 190 ? 70.212 -7.201 -15.651 1.00 71.94 190 THR A CA 1
ATOM 1341 C C . THR A 1 190 ? 70.124 -6.861 -14.160 1.00 71.94 190 THR A C 1
ATOM 1343 O O . THR A 1 190 ? 69.178 -6.183 -13.749 1.00 71.94 190 THR A O 1
ATOM 1346 N N . PRO A 1 191 ? 71.070 -7.313 -13.318 1.00 61.81 191 PRO A N 1
ATOM 1347 C CA . PRO A 1 191 ? 71.076 -6.950 -11.910 1.00 61.81 191 PRO A CA 1
ATOM 1348 C C . PRO A 1 191 ? 71.404 -5.462 -11.751 1.00 61.81 191 PRO A C 1
ATOM 1350 O O . PRO A 1 191 ? 72.269 -4.910 -12.433 1.00 61.81 191 PRO A O 1
ATOM 1353 N N . ALA A 1 192 ? 70.672 -4.820 -10.845 1.00 63.91 192 ALA A N 1
ATOM 1354 C CA . ALA A 1 192 ? 70.814 -3.419 -10.496 1.00 63.91 192 ALA A CA 1
ATOM 1355 C C . ALA A 1 192 ? 72.250 -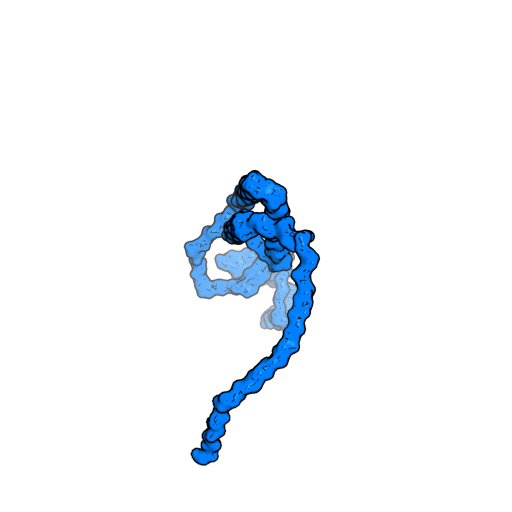3.089 -10.048 1.00 63.91 192 ALA A C 1
ATOM 1357 O O . ALA A 1 192 ? 72.802 -3.721 -9.149 1.00 63.91 192 ALA A O 1
ATOM 1358 N N . SER A 1 193 ? 72.831 -2.060 -10.665 1.00 67.88 193 SER A N 1
ATOM 1359 C CA . SER A 1 193 ? 74.082 -1.432 -10.233 1.00 67.88 193 SER A CA 1
ATOM 1360 C C . SER A 1 193 ? 73.932 -0.851 -8.818 1.00 67.88 193 SER A C 1
ATOM 1362 O O . SER A 1 193 ? 72.958 -0.132 -8.572 1.00 67.88 193 SER A O 1
ATOM 1364 N N . PRO A 1 194 ? 74.893 -1.056 -7.899 1.00 64.38 194 PRO A N 1
ATOM 1365 C CA . PRO A 1 194 ? 74.874 -0.394 -6.603 1.00 64.38 194 PRO A CA 1
ATOM 1366 C C . PRO A 1 194 ? 75.237 1.089 -6.778 1.00 64.38 194 PRO A C 1
ATOM 1368 O O . PRO A 1 194 ? 76.257 1.427 -7.378 1.00 64.38 194 PRO A O 1
ATOM 1371 N N . ARG A 1 195 ? 74.389 1.993 -6.272 1.00 66.19 195 ARG A N 1
ATOM 1372 C CA . ARG A 1 195 ? 74.730 3.418 -6.131 1.00 66.19 195 ARG A CA 1
ATOM 1373 C C . ARG A 1 195 ? 75.718 3.579 -4.967 1.00 66.19 195 ARG A C 1
ATOM 1375 O O . ARG A 1 195 ? 75.406 3.095 -3.879 1.00 66.19 195 ARG A O 1
ATOM 1382 N N . PRO A 1 196 ? 76.852 4.278 -5.128 1.00 59.91 196 PRO A N 1
ATOM 1383 C CA . PRO A 1 196 ? 77.684 4.664 -4.002 1.00 59.91 196 PRO A CA 1
ATOM 1384 C C . PRO A 1 196 ? 77.187 5.996 -3.425 1.00 59.91 196 PRO A C 1
ATOM 1386 O O . PRO A 1 196 ? 76.923 6.941 -4.167 1.00 59.91 196 PRO A O 1
ATOM 1389 N N . GLY A 1 197 ? 77.108 6.082 -2.098 1.00 60.56 197 GLY A N 1
ATOM 1390 C CA . GLY A 1 197 ? 77.079 7.363 -1.393 1.00 60.56 197 GLY A CA 1
ATOM 1391 C C . GLY A 1 197 ? 75.807 7.636 -0.599 1.00 60.56 197 GLY A C 1
ATOM 1392 O O . GLY A 1 197 ? 74.919 8.347 -1.055 1.00 60.56 197 GLY A O 1
ATOM 1393 N N . ALA A 1 198 ? 75.782 7.159 0.642 1.00 61.59 198 ALA A N 1
ATOM 1394 C CA . ALA A 1 198 ? 75.093 7.852 1.724 1.00 61.59 198 ALA A CA 1
ATOM 1395 C C . ALA A 1 198 ? 76.024 7.826 2.949 1.00 61.59 198 ALA A C 1
ATOM 1397 O O . ALA A 1 198 ? 76.278 6.744 3.481 1.00 61.59 198 ALA A O 1
ATOM 1398 N N . PRO A 1 199 ? 76.611 8.964 3.360 1.00 63.88 199 PRO A N 1
ATOM 1399 C CA . PRO A 1 199 ? 77.405 9.019 4.574 1.00 63.88 199 PRO A CA 1
ATOM 1400 C C . PRO A 1 199 ? 76.509 8.964 5.814 1.00 63.88 199 PRO A C 1
ATOM 1402 O O . PRO A 1 199 ? 75.509 9.667 5.939 1.00 63.88 199 PRO A O 1
ATOM 1405 N N . SER A 1 200 ? 76.936 8.103 6.727 1.00 60.34 200 SER A N 1
ATOM 1406 C CA . SER A 1 200 ? 76.509 7.963 8.108 1.00 60.34 200 SER A CA 1
ATOM 1407 C C . SER A 1 200 ? 76.672 9.261 8.903 1.00 60.34 200 SER A C 1
ATOM 1409 O O . SER A 1 200 ? 77.776 9.803 8.972 1.00 60.34 200 SER A O 1
ATOM 1411 N N . SER A 1 201 ? 75.625 9.677 9.609 1.00 60.00 201 SER A N 1
ATOM 1412 C CA . SER A 1 201 ? 75.755 10.514 10.804 1.00 60.00 201 SER A CA 1
ATOM 1413 C C . SER A 1 201 ? 75.090 9.803 11.980 1.00 60.00 201 SER A C 1
ATOM 1415 O O . SER A 1 201 ? 73.880 9.582 11.999 1.00 60.00 201 SER A O 1
ATOM 1417 N N . THR A 1 202 ? 75.948 9.396 12.907 1.00 63.94 202 THR A N 1
ATOM 1418 C CA . THR A 1 202 ? 75.718 8.786 14.219 1.00 63.94 202 THR A CA 1
ATOM 1419 C C . THR A 1 202 ? 74.892 9.661 15.170 1.00 63.94 202 THR A C 1
ATOM 1421 O O . THR A 1 202 ? 74.913 10.884 15.034 1.00 63.94 202 THR A O 1
ATOM 1424 N N . PRO A 1 203 ? 74.229 9.057 16.174 1.00 66.25 203 PRO A N 1
ATOM 1425 C CA . PRO A 1 203 ? 73.555 9.775 17.247 1.00 66.25 203 PRO A CA 1
ATOM 1426 C C . PRO A 1 203 ? 74.539 10.086 18.387 1.00 66.25 203 PRO A C 1
ATOM 1428 O O . PRO A 1 203 ? 75.387 9.259 18.720 1.00 66.25 203 PRO A O 1
ATOM 1431 N N . THR A 1 204 ? 74.414 11.266 18.993 1.00 62.28 204 THR A N 1
ATOM 1432 C CA . THR A 1 204 ? 74.857 11.540 20.372 1.00 62.28 204 THR A CA 1
ATOM 1433 C C . THR A 1 204 ? 73.823 12.428 21.036 1.00 62.28 204 THR A C 1
ATOM 1435 O O . THR A 1 204 ? 73.275 13.292 20.314 1.00 62.28 204 THR A O 1
#

InterPro domains:
  IPR022813 Protein-export membrane protein SecD/SecF, archaeal and bacterial [PTHR30081] (7-167)
  IPR048634 Protein export membrane protein SecD/SecF, C-terminal [PF02355] (69-166)
  IPR054384 SecDF, P1 head subdomain [PF22599] (7-65)
  IPR055344 Protein-export membrane protein SecD/SecF, C-terminal, bacterial [TIGR00916] (7-175)

Foldseek 3Di:
DDDDDDCQPWDFDDDPNDGPDTAGDDPPDDPPPPPPDPDDDGDDPDDPVRVVVVVCDVVVDDDPDDDDPPDDDDDDPVVQVVLVVVLVVCVVVVLVVLLVVQCVVVPPVSPVVSVVLVVVLVVVVVVCVVVVHDCDSVNSVVSVVVSVVSSVVSVVVVVVVVVCVVVVVVVDPPPVPPPDDPDPDPDDDDDDDDDDDDDDDDDD

pLDDT: mean 77.08, std 13.9, range [34.5, 95.38]

Sequence (204 aa):
MRAAGRAERRVAIVLDGKVISAPGVNADVRCGAGITGGSTQITGGFDEGEAKDLAALVKGGALPVPVDVVEQRTVGPTLGAEAIAASTQAALIGLALTALFITFVYRLLGALATVALALYGLMSYAALLAIGATLTLPGLAGFVLAIGMAVDANVLVFERAREEYLGARATNPDARDRGAGPEASPRPCTPASPRPGAPSSTPT

Radius of gyration: 41.26 Å; chains: 1; bounding box: 123×36×92 Å

Organism: NCBI:txid67267